Protein AF-0000000065763159 (afdb_homodimer)

Secondary structure (DSSP, 8-state):
-EEEE--GGGHHHHHHHHHHH--S-HHHHHHHHHHHHH-TTEEEEEEEETTEEEEEEEEEEE-S--TT--SSSEEEEEEEEE-GGGTTSSHHHHHHHHHHHHHHTTT--EEEEEEETT-HHHHHHHHHTT-EEEEEEEEEEEE--/-EEEE--GGGHHHHHHHHHHH--S-HHHHHHHHHHHHH-TTEEEEEEEETTEEEEEEEEEEE-S--TT--SSSEEEEEEEEE-GGGTTSSHHHHHHHHHHHHHHTTT--EEEEEEETT-HHHHHHHHHTT-EEEEEEEEEEEE--

Radius of gyration: 20.79 Å; Cα contacts (8 Å, |Δi|>4): 533; chains: 2; bounding box: 40×66×42 Å

InterPro domains:
  IPR000182 GNAT domain [PF00583] (14-131)
  IPR000182 GNAT domain [PS51186] (1-145)
  IPR016181 Acyl-CoA N-acyltransferase [SSF55729] (1-140)
  IPR024170 Aminoglycoside N6-acetyltransferase [PIRSF000452] (1-144)
  IPR050680 YpeA/RimI acetyltransferase [PTHR43420] (16-141)

Nearest PDB structures (foldseek):
  4f0y-assembly1_B  TM=9.760E-01  e=1.853E-28  Acinetobacter haemolyticus
  4e8o-assembly1_A  TM=9.716E-01  e=3.891E-22  Acinetobacter baumannii
  2vbq-assembly1_A  TM=9.767E-01  e=5.240E-18  Salmonella enterica
  1s60-assembly1_A-2  TM=9.793E-01  e=1.693E-16  Salmonella enterica subsp. enterica serovar Enteritidis
  1s5k-assembly1_B  TM=9.798E-01  e=5.512E-16  Salmonella enterica subsp. enterica serovar Enteritidis

GO terms:
  GO:0046677 response to antibiotic (P, IDA)
  GO:0047663 aminoglycoside 6'-N-acetyltransferase activity (F, IDA)

Solvent-accessible surface area (backbone atoms only — not comparable to full-atom values): 16142 Å² total; per-residue (Å²): 126,48,76,43,71,61,48,85,90,40,45,67,58,50,48,58,51,46,53,73,70,43,90,67,53,68,70,58,49,52,56,51,50,56,50,44,76,71,33,88,56,40,46,46,38,34,31,31,54,98,89,36,72,45,32,40,37,35,33,36,61,37,76,64,92,52,83,73,62,93,69,70,38,24,22,32,50,74,44,72,44,61,41,78,93,56,56,95,67,54,58,68,58,54,54,50,52,52,51,51,58,56,28,40,77,67,68,17,45,39,40,34,37,65,43,51,68,81,40,59,69,60,51,50,51,39,47,75,72,60,33,38,81,57,49,47,33,35,23,29,32,29,80,61,114,126,46,74,43,71,61,47,85,88,42,45,66,60,50,48,58,52,47,54,73,69,43,90,66,53,67,68,59,48,52,55,49,49,59,51,44,75,71,35,88,55,41,47,46,38,34,30,30,53,98,90,37,73,45,31,41,38,34,34,34,60,37,74,63,91,53,83,74,62,92,70,72,37,25,20,32,50,74,45,73,44,62,41,79,94,57,56,96,66,55,56,68,60,54,52,50,52,52,52,51,56,55,29,42,77,68,67,17,44,39,40,34,36,65,43,52,67,80,40,59,69,59,52,52,52,40,47,76,71,60,35,38,81,58,48,48,32,35,25,29,32,30,80,60,112

Foldseek 3Di:
DDKDWDDPVCLVLQLVQVVVWDVDDSVVVSVVVVVQRVDPFKTKMFDDDPNHTFKIWIKGFCQDDDPQDDDPGEIETPDMDGHPVCPPVCPVVVNVVVSVVVVVVVVHPHYYYDDDPPPVVVVVVCVVNPHDDRDDDDDDDDDDD/DDKDWDDPVCLVLQLVQVVVWDVDDSVVVSVVVVVQRVDPFKTKMFDDDPNHTFKIWIKGFCQDDDPQDDDPGEIETPDMDGHPVCPPVCPVVVNVVVSVVVVVVVVHPHYYYDDDPPPVVVVVVCVVNPHDDRDDDDDDDDDDD

Sequence (290 aa):
MNIKPASEASLKDWLELRNKLWSDSEASHLQEMHQLLAEKYALQLLAYSDHQAIAMLEASIRFEYVNGTETSPVGFLEGIYVLPAHRRSGVATMLIRQAEVWAKQFSCTEFASDAALDNVISHAMHRSLGFQETEKVVYFSKKIDMNIKPASEASLKDWLELRNKLWSDSEASHLQEMHQLLAEKYALQLLAYSDHQAIAMLEASIRFEYVNGTETSPVGFLEGIYVLPAHRRSGVATMLIRQAEVWAKQFSCTEFASDAALDNVISHAMHRSLGFQETEKVVYFSKKID

Organism: Acinetobacter haemolyticus (NCBI:txid29430)

Structure (mmCIF, N/CA/C/O backbone):
data_AF-0000000065763159-model_v1
#
loop_
_entity.id
_entity.type
_entity.pdbx_description
1 polymer "Aminoglycoside N(6')-acetyltransferase type 1"
#
loop_
_atom_site.group_PDB
_atom_site.id
_atom_site.type_symbol
_atom_site.label_atom_id
_atom_site.label_alt_id
_atom_site.label_comp_id
_atom_site.label_asym_id
_atom_site.label_entity_id
_atom_site.label_seq_id
_atom_site.pdbx_PDB_ins_code
_atom_site.Cartn_x
_atom_site.Cartn_y
_atom_site.Cartn_z
_atom_site.occupancy
_atom_site.B_iso_or_equiv
_atom_site.auth_seq_id
_atom_site.auth_comp_id
_atom_site.auth_asym_id
_atom_site.auth_atom_id
_atom_site.pdbx_PDB_model_num
ATOM 1 N N . MET A 1 1 ? -1.875 29.25 16.344 1 83.94 1 MET A N 1
ATOM 2 C CA . MET A 1 1 ? -1.403 28.25 15.391 1 83.94 1 MET A CA 1
ATOM 3 C C . MET A 1 1 ? -2.039 28.453 14.023 1 83.94 1 MET A C 1
ATOM 5 O O . MET A 1 1 ? -3.258 28.609 13.914 1 83.94 1 MET A O 1
ATOM 9 N N . ASN A 1 2 ? -1.166 28.625 13.039 1 94.12 2 ASN A N 1
ATOM 10 C CA . ASN A 1 2 ? -1.607 28.844 11.664 1 94.12 2 ASN A CA 1
ATOM 11 C C . ASN A 1 2 ? -1.199 27.703 10.75 1 94.12 2 ASN A C 1
ATOM 13 O O . ASN A 1 2 ? -0.039 27.281 10.75 1 94.12 2 ASN A O 1
ATOM 17 N N . ILE A 1 3 ? -2.201 27.125 10.094 1 97.75 3 ILE A N 1
ATOM 18 C CA . ILE A 1 3 ? -1.92 26.062 9.141 1 97.75 3 ILE A CA 1
ATOM 19 C C . ILE A 1 3 ? -2.131 26.562 7.715 1 97.75 3 ILE A C 1
ATOM 21 O O . ILE A 1 3 ? -3.135 27.219 7.426 1 97.75 3 ILE A O 1
ATOM 25 N N . LYS A 1 4 ? -1.186 26.312 6.879 1 97.38 4 LYS A N 1
ATOM 26 C CA . LYS A 1 4 ? -1.302 26.734 5.488 1 97.38 4 LYS A CA 1
ATOM 27 C C . LYS A 1 4 ? -0.758 25.672 4.539 1 97.38 4 LYS A C 1
ATOM 29 O O . LYS A 1 4 ? 0.122 24.891 4.91 1 97.38 4 LYS A O 1
ATOM 34 N N . PRO A 1 5 ? -1.233 25.688 3.32 1 98.19 5 PRO A N 1
ATOM 35 C CA . PRO A 1 5 ? -0.617 24.812 2.32 1 98.19 5 PRO A CA 1
ATOM 36 C C . PRO A 1 5 ? 0.835 25.188 2.027 1 98.19 5 PRO A C 1
ATOM 38 O O . PRO A 1 5 ? 1.183 26.375 2.01 1 98.19 5 PRO A O 1
ATOM 41 N N . ALA A 1 6 ? 1.637 24.188 1.832 1 98.56 6 ALA A N 1
ATOM 42 C CA . ALA A 1 6 ? 3.008 24.438 1.395 1 98.56 6 ALA A CA 1
ATOM 43 C C . ALA A 1 6 ? 3.031 25.141 0.039 1 98.56 6 ALA A C 1
ATOM 45 O O . ALA A 1 6 ? 2.105 24.984 -0.763 1 98.56 6 ALA A O 1
ATOM 46 N N . SER A 1 7 ? 4.059 25.875 -0.225 1 98.06 7 SER A N 1
ATOM 47 C CA . SER A 1 7 ? 4.293 26.594 -1.479 1 98.06 7 SER A CA 1
ATOM 48 C C . SER A 1 7 ? 5.785 26.719 -1.775 1 98.06 7 SER A C 1
ATOM 50 O O . SER A 1 7 ? 6.617 26.281 -0.976 1 98.06 7 SER A O 1
ATOM 52 N N . GLU A 1 8 ? 6.047 27.312 -2.949 1 97.75 8 GLU A N 1
ATOM 53 C CA . GLU A 1 8 ? 7.449 27.562 -3.279 1 97.75 8 GLU A CA 1
ATOM 54 C C . GLU A 1 8 ? 8.117 28.438 -2.23 1 97.75 8 GLU A C 1
ATOM 56 O O . GLU A 1 8 ? 9.305 28.281 -1.934 1 97.75 8 GLU A O 1
ATOM 61 N N . ALA A 1 9 ? 7.398 29.266 -1.61 1 97.38 9 ALA A N 1
ATOM 62 C CA . ALA A 1 9 ? 7.922 30.203 -0.626 1 97.38 9 ALA A CA 1
ATOM 63 C C . ALA A 1 9 ? 8.258 29.5 0.686 1 97.38 9 ALA A C 1
ATOM 65 O O . ALA A 1 9 ? 9.039 30.016 1.488 1 97.38 9 ALA A O 1
ATOM 66 N N . SER A 1 10 ? 7.695 28.375 0.939 1 97.94 10 SER A N 1
ATOM 67 C CA . SER A 1 10 ? 7.887 27.703 2.219 1 97.94 10 SER A CA 1
ATOM 68 C C . SER A 1 10 ? 8.773 26.469 2.066 1 97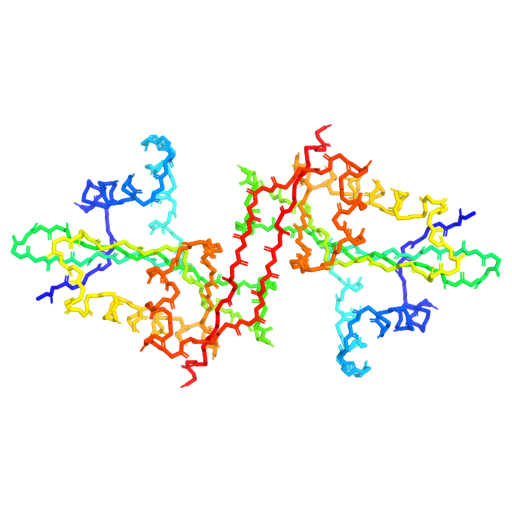.94 10 SER A C 1
ATOM 70 O O . SER A 1 10 ? 8.805 25.609 2.949 1 97.94 10 SER A O 1
ATOM 72 N N . LEU A 1 11 ? 9.508 26.344 0.957 1 98.12 11 LEU A N 1
ATOM 73 C CA . LEU A 1 11 ? 10.273 25.141 0.643 1 98.12 11 LEU A CA 1
ATOM 74 C C . LEU A 1 11 ? 11.305 24.859 1.729 1 98.12 11 LEU A C 1
ATOM 76 O O . LEU A 1 11 ? 11.5 23.703 2.115 1 98.12 11 LEU A O 1
ATOM 80 N N . LYS A 1 12 ? 11.914 25.859 2.174 1 98.06 12 LYS A N 1
ATOM 81 C CA . LYS A 1 12 ? 12.961 25.672 3.176 1 98.06 12 LYS A CA 1
ATOM 82 C C . LYS A 1 12 ? 12.383 25.109 4.473 1 98.06 12 LYS A C 1
ATOM 84 O O . LYS A 1 12 ? 12.938 24.156 5.047 1 98.06 12 LYS A O 1
ATOM 89 N N . ASP A 1 13 ? 11.312 25.719 4.926 1 98.5 13 ASP A N 1
ATOM 90 C CA . ASP A 1 13 ? 10.648 25.25 6.141 1 98.5 13 ASP A CA 1
ATOM 91 C C . ASP A 1 13 ? 10.172 23.812 5.988 1 98.5 13 ASP A C 1
ATOM 93 O O . ASP A 1 13 ? 10.375 22.984 6.883 1 98.5 13 ASP A O 1
ATOM 97 N N . TRP A 1 14 ? 9.586 23.562 4.855 1 98.69 14 TRP A N 1
ATOM 98 C CA . TRP A 1 14 ? 9.078 22.219 4.547 1 98.69 14 TRP A CA 1
ATOM 99 C C . TRP A 1 14 ? 10.203 21.203 4.543 1 98.69 14 TRP A C 1
ATOM 101 O O . TRP A 1 14 ? 10.102 20.156 5.184 1 98.69 14 TRP A O 1
ATOM 111 N N . LEU A 1 15 ? 11.297 21.547 3.896 1 98.69 15 LEU A N 1
ATOM 112 C CA . LEU A 1 15 ? 12.453 20.656 3.777 1 98.69 15 LEU A CA 1
ATOM 113 C C . LEU A 1 15 ? 13.031 20.328 5.152 1 98.69 15 LEU A C 1
ATOM 115 O O . LEU A 1 15 ? 13.398 19.188 5.418 1 98.69 15 LEU A O 1
ATOM 119 N N . GLU A 1 16 ? 13.117 21.25 6.012 1 98.25 16 GLU A N 1
ATOM 120 C CA . GLU A 1 16 ? 13.664 21.047 7.352 1 98.25 16 GLU A CA 1
ATOM 121 C C . GLU A 1 16 ? 12.852 20.016 8.125 1 98.25 16 GLU A C 1
ATOM 123 O O . GLU A 1 16 ? 13.422 19.156 8.797 1 98.25 16 GLU A O 1
ATOM 128 N N . LEU A 1 17 ? 11.562 20.109 8.031 1 98.62 17 LEU A N 1
ATOM 129 C CA . LEU A 1 17 ? 10.695 19.172 8.734 1 98.62 17 LEU A CA 1
ATOM 130 C C . LEU A 1 17 ? 10.719 17.812 8.07 1 98.62 17 LEU A C 1
ATOM 132 O O . LEU A 1 17 ? 10.727 16.781 8.75 1 98.62 17 LEU A O 1
ATOM 136 N N . ARG A 1 18 ? 10.688 17.781 6.711 1 98.25 18 ARG A N 1
ATOM 137 C CA . ARG A 1 18 ? 10.75 16.531 5.965 1 98.25 18 ARG A CA 1
ATOM 138 C C . ARG A 1 18 ? 12.008 15.734 6.324 1 98.25 18 ARG A C 1
ATOM 140 O O . ARG A 1 18 ? 11.953 14.516 6.492 1 98.25 18 ARG A O 1
ATOM 147 N N . ASN A 1 19 ? 13.094 16.484 6.531 1 98.19 19 ASN A N 1
ATOM 148 C CA . ASN A 1 19 ? 14.367 15.859 6.887 1 98.19 19 ASN A CA 1
ATOM 149 C C . ASN A 1 19 ? 14.305 15.188 8.25 1 98.19 19 ASN A C 1
ATOM 151 O O . ASN A 1 19 ? 15.008 14.203 8.5 1 98.19 19 ASN A O 1
ATOM 155 N N . LYS A 1 20 ? 13.5 15.734 9.086 1 97.44 20 LYS A N 1
ATOM 156 C CA . LYS A 1 20 ? 13.344 15.164 10.422 1 97.44 20 LYS A CA 1
ATOM 157 C C . LYS A 1 20 ? 12.461 13.914 10.383 1 97.44 20 LYS A C 1
ATOM 159 O O . LYS A 1 20 ? 12.578 13.047 11.25 1 97.44 20 LYS A O 1
ATOM 164 N N . LEU A 1 21 ? 11.625 13.844 9.391 1 97.06 21 LEU A N 1
ATOM 165 C CA . LEU A 1 21 ? 10.672 12.75 9.281 1 97.06 21 LEU A CA 1
ATOM 166 C C . LEU A 1 21 ? 11.266 11.586 8.5 1 97.06 21 LEU A C 1
ATOM 168 O O . LEU A 1 21 ? 11.094 10.422 8.875 1 97.06 21 LEU A O 1
ATOM 172 N N . TRP A 1 22 ? 11.883 11.859 7.359 1 96.19 22 TRP A N 1
ATOM 173 C CA . TRP A 1 22 ? 12.422 10.836 6.473 1 96.19 22 TRP A CA 1
ATOM 174 C C . TRP A 1 22 ? 13.922 11.047 6.258 1 96.19 22 TRP A C 1
ATOM 176 O O . TRP A 1 22 ? 14.383 12.18 6.109 1 96.19 22 TRP A O 1
ATOM 186 N N . SER A 1 23 ? 14.695 9.969 6.16 1 93.38 23 SER A N 1
ATOM 187 C CA . SER A 1 23 ? 16.156 10.016 6.133 1 93.38 23 SER A CA 1
ATOM 188 C C . SER A 1 23 ? 16.672 10.039 4.699 1 93.38 23 SER A C 1
ATOM 190 O O . SER A 1 23 ? 17.859 9.75 4.461 1 93.38 23 SER A O 1
ATOM 192 N N . ASP A 1 24 ? 16.031 10.492 3.693 1 93.44 24 ASP A N 1
ATOM 193 C CA . ASP A 1 24 ? 16.484 10.586 2.311 1 93.44 24 ASP A CA 1
ATOM 194 C C . ASP A 1 24 ? 17.406 11.789 2.113 1 93.44 24 ASP A C 1
ATOM 196 O O . ASP A 1 24 ? 17.562 12.609 3.02 1 93.44 24 ASP A O 1
ATOM 200 N N . SER A 1 25 ? 18.016 11.844 1 1 95.38 25 SER A N 1
ATOM 201 C CA . SER A 1 25 ? 18.875 12.984 0.688 1 95.38 25 SER A CA 1
ATOM 202 C C . SER A 1 25 ? 18.062 14.258 0.487 1 95.38 25 SER A C 1
ATOM 204 O O . SER A 1 25 ? 16.906 14.195 0.054 1 95.38 25 SER A O 1
ATOM 206 N N . GLU A 1 26 ? 18.688 15.383 0.807 1 95.81 26 GLU A N 1
ATOM 207 C CA . GLU A 1 26 ? 18 16.656 0.596 1 95.81 26 GLU A CA 1
ATOM 208 C C . GLU A 1 26 ? 17.625 16.844 -0.872 1 95.81 26 GLU A C 1
ATOM 210 O O . GLU A 1 26 ? 16.547 17.375 -1.184 1 95.81 26 GLU A O 1
ATOM 215 N N . ALA A 1 27 ? 18.562 16.422 -1.73 1 96.12 27 ALA A N 1
ATOM 216 C CA . ALA A 1 27 ? 18.297 16.531 -3.162 1 96.12 27 ALA A CA 1
ATOM 217 C C . ALA A 1 27 ? 17.062 15.727 -3.551 1 96.12 27 ALA A C 1
ATOM 219 O O . ALA A 1 27 ? 16.219 16.188 -4.332 1 96.12 27 ALA A O 1
ATOM 220 N N . SER A 1 28 ? 16.891 14.539 -3.014 1 96.06 28 SER A N 1
ATOM 221 C CA . SER A 1 28 ? 15.719 13.703 -3.268 1 96.06 28 SER A CA 1
ATOM 222 C C . SER A 1 28 ? 14.453 14.336 -2.709 1 96.06 28 SER A C 1
ATOM 224 O O . SER A 1 28 ? 13.414 14.352 -3.377 1 96.06 28 SER A O 1
ATOM 226 N N . HIS A 1 29 ? 14.617 14.898 -1.531 1 97.69 29 HIS A N 1
ATOM 227 C CA . HIS A 1 29 ? 13.477 15.578 -0.928 1 97.69 29 HIS A CA 1
ATOM 228 C C . HIS A 1 29 ? 13.016 16.75 -1.791 1 97.69 29 HIS A C 1
ATOM 230 O O . HIS A 1 29 ? 11.828 16.859 -2.107 1 97.69 29 HIS A O 1
ATOM 236 N N . LEU A 1 30 ? 13.945 17.562 -2.195 1 97.38 30 LEU A N 1
ATOM 237 C CA . LEU A 1 30 ? 13.602 18.75 -2.949 1 97.38 30 LEU A CA 1
ATOM 238 C C . LEU A 1 30 ? 12.953 18.391 -4.281 1 97.38 30 LEU A C 1
ATOM 240 O O . LEU A 1 30 ? 11.977 19.031 -4.688 1 97.38 30 LEU A O 1
ATOM 244 N N . GLN A 1 31 ? 13.492 17.391 -4.922 1 96.69 31 GLN A N 1
ATOM 245 C CA . GLN A 1 31 ? 12.898 16.938 -6.18 1 96.69 31 GLN A CA 1
ATOM 246 C C . GLN A 1 31 ? 11.453 16.5 -5.98 1 96.69 31 GLN A C 1
ATOM 248 O O . GLN A 1 31 ? 10.562 16.922 -6.727 1 96.69 31 GLN A O 1
ATOM 253 N N . GLU A 1 32 ? 11.219 15.742 -5.043 1 96.94 32 GLU A N 1
ATOM 254 C CA . GLU A 1 32 ? 9.867 15.266 -4.754 1 96.94 32 GLU A CA 1
ATOM 255 C C . GLU A 1 32 ? 8.953 16.406 -4.336 1 96.94 32 GLU A C 1
ATOM 257 O O . GLU A 1 32 ? 7.785 16.453 -4.727 1 96.94 32 GLU A O 1
ATOM 262 N N . MET A 1 33 ? 9.492 17.312 -3.545 1 98.31 33 MET A N 1
ATOM 263 C CA . MET A 1 33 ? 8.711 18.453 -3.061 1 98.31 33 MET A CA 1
ATOM 264 C C . MET A 1 33 ? 8.195 19.281 -4.227 1 98.31 33 MET A C 1
ATOM 266 O O . MET A 1 33 ? 7.027 19.672 -4.242 1 98.31 33 MET A O 1
ATOM 270 N N . HIS A 1 34 ? 9.023 19.5 -5.188 1 98.12 34 HIS A N 1
ATOM 271 C CA . HIS A 1 34 ? 8.594 20.25 -6.363 1 98.12 34 HIS A CA 1
ATOM 272 C C . HIS A 1 34 ? 7.484 19.516 -7.109 1 98.12 34 HIS A C 1
ATOM 274 O O . HIS A 1 34 ? 6.516 20.125 -7.562 1 98.12 34 HIS A O 1
ATOM 280 N N . GLN A 1 35 ? 7.602 18.266 -7.176 1 97.19 35 GLN A N 1
ATOM 281 C CA . GLN A 1 35 ? 6.586 17.453 -7.844 1 97.19 35 GLN A CA 1
ATOM 282 C C . GLN A 1 35 ? 5.27 17.469 -7.078 1 97.19 35 GLN A C 1
ATOM 284 O O . GLN A 1 35 ? 4.195 17.594 -7.68 1 97.19 35 GLN A O 1
ATOM 289 N N . LEU A 1 36 ? 5.383 17.422 -5.812 1 97.94 36 LEU A N 1
ATOM 290 C CA . LEU A 1 36 ? 4.199 17.391 -4.965 1 97.94 36 LEU A CA 1
ATOM 291 C C . LEU A 1 36 ? 3.42 18.688 -5.059 1 97.94 36 LEU A C 1
ATOM 293 O O . LEU A 1 36 ? 2.186 18.688 -5.027 1 97.94 36 LEU A O 1
ATOM 297 N N . LEU A 1 37 ? 4.141 19.781 -5.172 1 98.06 37 LEU A N 1
ATOM 298 C CA . LEU A 1 37 ? 3.486 21.094 -5.238 1 98.06 37 LEU A CA 1
ATOM 299 C C . LEU A 1 37 ? 2.641 21.203 -6.5 1 98.06 37 LEU A C 1
ATOM 301 O O . LEU A 1 37 ? 1.646 21.938 -6.523 1 98.06 37 LEU A O 1
ATOM 305 N N . ALA A 1 38 ? 3.01 20.422 -7.473 1 97.12 38 ALA A N 1
ATOM 306 C CA . ALA A 1 38 ? 2.314 20.5 -8.758 1 97.12 38 ALA A CA 1
ATOM 307 C C . ALA A 1 38 ? 1.256 19.406 -8.867 1 97.12 38 ALA A C 1
ATOM 309 O O . ALA A 1 38 ? 0.5 19.359 -9.844 1 97.12 38 ALA A O 1
ATOM 310 N N . GLU A 1 39 ? 1.123 18.547 -7.906 1 97.62 39 GLU A N 1
ATOM 311 C CA . GLU A 1 39 ? 0.284 17.359 -7.984 1 97.62 39 GLU A CA 1
ATOM 312 C C . GLU A 1 39 ? -1.124 17.641 -7.469 1 97.62 39 GLU A C 1
ATOM 314 O O . GLU A 1 39 ? -1.305 18 -6.301 1 97.62 39 GLU A O 1
ATOM 319 N N . LYS A 1 40 ? -2.076 17.406 -8.273 1 97.62 40 LYS A N 1
ATOM 320 C CA . LYS A 1 40 ? -3.477 17.672 -7.953 1 97.62 40 LYS A CA 1
ATOM 321 C C . LYS A 1 40 ? -3.938 16.844 -6.762 1 97.62 40 LYS A C 1
ATOM 323 O O . LYS A 1 40 ? -4.738 17.297 -5.945 1 97.62 40 LYS A O 1
ATOM 328 N N . TYR A 1 41 ? -3.455 15.594 -6.629 1 98.62 41 TYR A N 1
ATOM 329 C CA . TYR A 1 41 ? -3.971 14.633 -5.66 1 98.62 41 TYR A CA 1
ATOM 330 C C . TYR A 1 41 ? -3.029 14.508 -4.469 1 98.62 41 TYR A C 1
ATOM 332 O O . TYR A 1 41 ? -2.934 13.438 -3.857 1 98.62 41 TYR A O 1
ATOM 340 N N . ALA A 1 42 ? -2.293 15.57 -4.297 1 98.69 42 ALA A N 1
ATOM 341 C CA . ALA A 1 42 ? -1.395 15.648 -3.148 1 98.69 42 ALA A CA 1
ATOM 342 C C . ALA A 1 42 ? -1.651 16.906 -2.332 1 98.69 42 ALA A C 1
ATOM 344 O O . ALA A 1 42 ? -1.906 17.984 -2.893 1 98.69 42 ALA A O 1
ATOM 345 N N . LEU A 1 43 ? -1.584 16.734 -1.042 1 98.81 43 LEU A N 1
ATOM 346 C CA . LEU A 1 43 ? -1.739 17.844 -0.1 1 98.81 43 LEU A CA 1
ATOM 347 C C . LEU A 1 43 ? -0.52 17.953 0.808 1 98.81 43 LEU A C 1
ATOM 349 O O . LEU A 1 43 ? -0.048 16.953 1.352 1 98.81 43 LEU A O 1
ATOM 353 N N . GLN A 1 44 ? 0.027 19.172 0.876 1 98.88 44 GLN A N 1
ATOM 354 C CA . GLN A 1 44 ? 1.112 19.484 1.803 1 98.88 44 GLN A CA 1
ATOM 355 C C . GLN A 1 44 ? 0.753 20.656 2.695 1 98.88 44 GLN A C 1
ATOM 357 O O . GLN A 1 44 ? 0.538 21.766 2.207 1 98.88 44 GLN A O 1
ATOM 362 N N . LEU A 1 45 ? 0.729 20.406 3.984 1 98.88 45 LEU A N 1
ATOM 363 C CA . LEU A 1 45 ? 0.392 21.438 4.953 1 98.88 45 LEU A CA 1
ATOM 364 C C . LEU A 1 45 ? 1.559 21.688 5.902 1 98.88 45 LEU A C 1
ATOM 366 O O . LEU A 1 45 ? 2.275 20.766 6.277 1 98.88 45 LEU A O 1
ATOM 370 N N . LEU A 1 46 ? 1.71 22.953 6.25 1 98.81 46 LEU A N 1
ATOM 371 C CA . LEU A 1 46 ? 2.631 23.375 7.297 1 98.81 46 LEU A CA 1
ATOM 372 C C . LEU A 1 46 ? 1.889 24.109 8.414 1 98.81 46 LEU A C 1
ATOM 374 O O . LEU A 1 46 ? 0.985 24.906 8.148 1 98.81 46 LEU A O 1
ATOM 378 N N . ALA A 1 47 ? 2.242 23.797 9.609 1 98.75 47 ALA A N 1
ATOM 379 C CA . ALA A 1 47 ? 1.747 24.531 10.766 1 98.75 47 ALA A CA 1
ATOM 380 C C . ALA A 1 47 ? 2.83 25.438 11.344 1 98.75 47 ALA A C 1
ATOM 382 O O . ALA A 1 47 ? 3.98 25.016 11.5 1 98.75 47 ALA A O 1
ATOM 383 N N . TYR A 1 48 ? 2.412 26.734 11.648 1 98.12 48 TYR A N 1
ATOM 384 C CA . TYR A 1 48 ? 3.365 27.719 12.148 1 98.12 48 TYR A CA 1
ATOM 385 C C . TYR A 1 48 ? 2.963 28.203 13.531 1 98.12 48 TYR A C 1
ATOM 387 O O . TYR A 1 48 ? 1.778 28.422 13.805 1 98.12 48 TYR A O 1
ATOM 395 N N . SER A 1 49 ? 3.957 28.25 14.438 1 95.62 49 SER A N 1
ATOM 396 C CA . SER A 1 49 ? 3.891 29 15.695 1 95.62 49 SER A CA 1
ATOM 397 C C . SER A 1 49 ? 4.895 30.141 15.711 1 95.62 49 SER A C 1
ATOM 399 O O . SER A 1 49 ? 6.102 29.922 15.586 1 95.62 49 SER A O 1
ATOM 401 N N . ASP A 1 50 ? 4.512 31.438 15.961 1 90.44 50 ASP A N 1
ATOM 402 C CA . ASP A 1 50 ? 5.371 32.625 16 1 90.44 50 ASP A CA 1
ATOM 403 C C . ASP A 1 50 ? 6.359 32.625 14.844 1 90.44 50 ASP A C 1
ATOM 405 O O . ASP A 1 50 ? 7.566 32.75 15.047 1 90.44 50 ASP A O 1
ATOM 409 N N . HIS A 1 51 ? 6.07 32.281 13.562 1 90.06 51 HIS A N 1
ATOM 410 C CA . HIS A 1 51 ? 6.789 32.344 12.297 1 90.06 51 HIS A CA 1
ATOM 411 C C . HIS A 1 51 ? 7.676 31.109 12.109 1 90.06 51 HIS A C 1
ATOM 413 O O . HIS A 1 51 ? 8.398 31 11.109 1 90.06 51 HIS A O 1
ATOM 419 N N . GLN A 1 52 ? 7.656 30.266 13.102 1 95.75 52 GLN A N 1
ATOM 420 C CA . GLN A 1 52 ? 8.422 29.031 12.992 1 95.75 52 GLN A CA 1
ATOM 421 C C . GLN A 1 52 ? 7.535 27.875 12.531 1 95.75 52 GLN A C 1
ATOM 423 O O . GLN A 1 52 ? 6.461 27.641 13.094 1 95.75 52 GLN A O 1
ATOM 428 N N . ALA A 1 53 ? 8 27.203 11.469 1 98.25 53 ALA A N 1
ATOM 429 C CA . ALA A 1 53 ? 7.316 25.969 11.109 1 98.25 53 ALA A CA 1
ATOM 430 C C . ALA A 1 53 ? 7.543 24.875 12.164 1 98.25 53 ALA A C 1
ATOM 432 O O . ALA A 1 53 ? 8.688 24.531 12.461 1 98.25 53 ALA A O 1
ATOM 433 N N . ILE A 1 54 ? 6.453 24.375 12.719 1 98.44 54 ILE A N 1
ATOM 434 C CA . ILE A 1 54 ? 6.625 23.469 13.852 1 98.44 54 ILE A CA 1
ATOM 435 C C . ILE A 1 54 ? 6.105 22.078 13.484 1 98.44 54 ILE A C 1
ATOM 437 O O . ILE A 1 54 ? 6.363 21.109 14.203 1 98.44 54 ILE A O 1
ATOM 441 N N . ALA A 1 55 ? 5.309 21.953 12.375 1 98.81 55 ALA A N 1
ATOM 442 C CA . ALA A 1 55 ? 4.75 20.656 11.977 1 98.81 55 ALA A CA 1
ATOM 443 C C . ALA A 1 55 ? 4.449 20.641 10.477 1 98.81 55 ALA A C 1
ATOM 445 O O . ALA A 1 55 ? 4.34 21.688 9.844 1 98.81 55 ALA A O 1
ATOM 446 N N . MET A 1 56 ? 4.359 19.422 9.93 1 98.88 56 MET A N 1
ATOM 447 C CA . MET A 1 56 ? 4 19.219 8.531 1 98.88 56 MET A CA 1
ATOM 448 C C . MET A 1 56 ? 3.107 18 8.367 1 98.88 56 MET A C 1
ATOM 450 O O . MET A 1 56 ? 3.08 17.125 9.242 1 98.88 56 MET A O 1
ATOM 454 N N . LEU A 1 57 ? 2.361 17.969 7.344 1 98.88 57 LEU A N 1
ATOM 455 C CA . LEU A 1 57 ? 1.574 16.828 6.906 1 98.88 57 LEU A CA 1
ATOM 456 C C . LEU A 1 57 ? 1.606 16.688 5.387 1 98.88 57 LEU A C 1
ATOM 458 O O . LEU A 1 57 ? 1.497 17.688 4.668 1 98.88 57 LEU A O 1
ATOM 462 N N . GLU A 1 58 ? 1.821 15.523 4.922 1 98.88 58 GLU A N 1
ATOM 463 C CA . GLU A 1 58 ? 1.654 15.172 3.512 1 98.88 58 GLU A CA 1
ATOM 464 C C . GLU A 1 58 ? 0.607 14.078 3.334 1 98.88 58 GLU A C 1
ATOM 466 O O . GLU A 1 58 ? 0.613 13.086 4.062 1 98.88 58 GLU A O 1
ATOM 471 N N . ALA A 1 59 ? -0.287 14.273 2.447 1 98.88 59 ALA A N 1
ATOM 472 C CA . ALA A 1 59 ? -1.347 13.312 2.141 1 98.88 59 ALA A CA 1
ATOM 473 C C . ALA A 1 59 ? -1.554 13.188 0.635 1 98.88 59 ALA A C 1
ATOM 475 O O . ALA A 1 59 ? -1.068 14.016 -0.137 1 98.88 59 ALA A O 1
ATOM 476 N N . SER A 1 60 ? -2.193 12.141 0.244 1 98.81 60 SER A N 1
ATOM 477 C CA . SER A 1 60 ? -2.512 11.906 -1.161 1 98.81 60 SER A CA 1
ATOM 478 C C . SER A 1 60 ? -3.896 11.289 -1.318 1 98.81 60 SER A C 1
ATOM 480 O O . SER A 1 60 ? -4.516 10.883 -0.334 1 98.81 60 SER A O 1
ATOM 482 N N . ILE A 1 61 ? -4.465 11.367 -2.543 1 98.81 61 ILE A N 1
ATOM 483 C CA . ILE A 1 61 ? -5.613 10.562 -2.941 1 98.81 61 ILE A CA 1
ATOM 484 C C . ILE A 1 61 ? -5.133 9.297 -3.645 1 98.81 61 ILE A C 1
ATOM 486 O O . ILE A 1 61 ? -4.402 9.367 -4.633 1 98.81 61 ILE A O 1
ATOM 490 N N . ARG A 1 62 ? -5.492 8.195 -3.082 1 98.56 62 ARG A N 1
ATOM 491 C CA . ARG A 1 62 ? -5.102 6.902 -3.648 1 98.56 62 ARG A CA 1
ATOM 492 C C . ARG A 1 62 ? -6.254 6.281 -4.434 1 98.56 62 ARG A C 1
ATOM 494 O O . ARG A 1 62 ? -7.363 6.141 -3.912 1 98.56 62 ARG A O 1
ATOM 501 N N . PHE A 1 63 ? -5.906 5.844 -5.633 1 97.81 63 PHE A N 1
ATOM 502 C CA . PHE A 1 63 ? -6.922 5.23 -6.48 1 97.81 63 PHE A CA 1
ATOM 503 C C . PHE A 1 63 ? -6.742 3.719 -6.531 1 97.81 63 PHE A C 1
ATOM 505 O O . PHE A 1 63 ? -7.68 2.988 -6.863 1 97.81 63 PHE A O 1
ATOM 512 N N . GLU A 1 64 ? -5.543 3.279 -6.238 1 96.88 64 GLU A N 1
ATOM 513 C CA . GLU A 1 64 ? -5.277 1.849 -6.141 1 96.88 64 GLU A CA 1
ATOM 514 C C . GLU A 1 64 ? -5.656 1.311 -4.762 1 96.88 64 GLU A C 1
ATOM 516 O O . GLU A 1 64 ? -5.883 2.084 -3.83 1 96.88 64 GLU A O 1
ATOM 521 N N . TYR A 1 65 ? -5.766 0.046 -4.645 1 95.5 65 TYR A N 1
ATOM 522 C CA . TYR A 1 65 ? -6.207 -0.57 -3.4 1 95.5 65 TYR A CA 1
ATOM 523 C C . TYR A 1 65 ? -5.316 -0.152 -2.236 1 95.5 65 TYR A C 1
ATOM 525 O O . TYR A 1 65 ? -4.09 -0.137 -2.361 1 95.5 65 TYR A O 1
ATOM 533 N N . VAL A 1 66 ? -5.93 0.224 -1.186 1 97.81 66 VAL A N 1
ATOM 534 C CA . VAL A 1 66 ? -5.242 0.526 0.067 1 97.81 66 VAL A CA 1
ATOM 535 C C . VAL A 1 66 ? -5.621 -0.509 1.125 1 97.81 66 VAL A C 1
ATOM 537 O O . VAL A 1 66 ? -6.805 -0.714 1.408 1 97.81 66 VAL A O 1
ATOM 540 N N . ASN A 1 67 ? -4.641 -1.1 1.755 1 97.88 67 ASN A N 1
ATOM 541 C CA . ASN A 1 67 ? -4.836 -2.102 2.797 1 97.88 67 ASN A CA 1
ATOM 542 C C . ASN A 1 67 ? -5.797 -1.608 3.877 1 97.88 67 ASN A C 1
ATOM 544 O O . ASN A 1 67 ? -5.617 -0.518 4.422 1 97.88 67 ASN A O 1
ATOM 548 N N . GLY A 1 68 ? -6.855 -2.424 4.141 1 96.75 68 GLY A N 1
ATOM 549 C CA . GLY A 1 68 ? -7.746 -2.141 5.254 1 96.75 68 GLY A CA 1
ATOM 550 C C . GLY A 1 68 ? -8.906 -1.237 4.879 1 96.75 68 GLY A C 1
ATOM 551 O O . GLY A 1 68 ? -9.695 -0.842 5.738 1 96.75 68 GLY A O 1
ATOM 552 N N . THR A 1 69 ? -8.992 -0.834 3.586 1 97.44 69 THR A N 1
ATOM 553 C CA . THR A 1 69 ? -10.086 0.037 3.166 1 97.44 69 THR A CA 1
ATOM 554 C C . THR A 1 69 ? -11.047 -0.708 2.244 1 97.44 69 THR A C 1
ATOM 556 O O . THR A 1 69 ? -10.75 -1.82 1.8 1 97.44 69 THR A O 1
ATOM 559 N N . GLU A 1 70 ? -12.266 -0.074 1.982 1 94.88 70 GLU A N 1
ATOM 560 C CA . GLU A 1 70 ? -13.305 -0.748 1.216 1 94.88 70 GLU A CA 1
ATOM 561 C C . GLU A 1 70 ? -13.758 0.101 0.03 1 94.88 70 GLU A C 1
ATOM 563 O O . GLU A 1 70 ? -14.594 -0.327 -0.763 1 94.88 70 GLU A O 1
ATOM 568 N N . THR A 1 71 ? -13.203 1.315 0.01 1 96.19 71 THR A N 1
ATOM 569 C CA . THR A 1 71 ? -13.656 2.242 -1.019 1 96.19 71 THR A CA 1
ATOM 570 C C . THR A 1 71 ? -12.484 2.764 -1.838 1 96.19 71 THR A C 1
ATOM 572 O O . THR A 1 71 ? -11.32 2.521 -1.494 1 96.19 71 THR A O 1
ATOM 575 N N . SER A 1 72 ? -12.805 3.371 -2.9 1 96.75 72 SER A N 1
ATOM 576 C CA . SER A 1 72 ? -11.891 4.141 -3.74 1 96.75 72 SER A CA 1
ATOM 577 C C . SER A 1 72 ? -12.602 5.332 -4.379 1 96.75 72 SER A C 1
ATOM 579 O O . SER A 1 72 ? -13.766 5.23 -4.766 1 96.75 72 SER A O 1
ATOM 581 N N . PRO A 1 73 ? -11.891 6.441 -4.426 1 98.19 73 PRO A N 1
ATOM 582 C CA . PRO A 1 73 ? -10.555 6.73 -3.895 1 98.19 73 PRO A CA 1
ATOM 583 C C . PRO A 1 73 ? -10.539 6.875 -2.375 1 98.19 73 PRO A C 1
ATOM 585 O O . PRO A 1 73 ? -11.602 6.98 -1.752 1 98.19 73 PRO A O 1
ATOM 588 N N . VAL A 1 74 ? -9.336 6.773 -1.829 1 98.69 74 VAL A N 1
ATOM 589 C CA . VAL A 1 74 ? -9.117 6.895 -0.393 1 98.69 74 VAL A CA 1
ATOM 590 C C . VAL A 1 74 ? -8.094 8 -0.121 1 98.69 74 VAL A C 1
ATOM 592 O O . VAL A 1 74 ? -7.086 8.109 -0.821 1 98.69 74 VAL A O 1
ATOM 595 N N . GLY A 1 75 ? -8.469 8.938 0.856 1 98.88 75 GLY A N 1
ATOM 596 C CA . GLY A 1 75 ? -7.391 9.766 1.367 1 98.88 75 GLY A CA 1
ATOM 597 C C . GLY A 1 75 ? -6.34 8.984 2.129 1 98.88 75 GLY A C 1
ATOM 598 O O . GLY A 1 75 ? -6.664 8.039 2.854 1 98.88 75 GLY A O 1
ATOM 599 N N . PHE A 1 76 ? -5.105 9.406 2.025 1 98.94 76 PHE A N 1
ATOM 600 C CA . PHE A 1 76 ? -4.031 8.648 2.66 1 98.94 76 PHE A CA 1
ATOM 601 C C . PHE A 1 76 ? -2.998 9.586 3.273 1 98.94 76 PHE A C 1
ATOM 603 O O . PHE A 1 76 ? -2.451 10.445 2.586 1 98.94 76 PHE A O 1
ATOM 610 N N . LEU A 1 77 ? -2.781 9.406 4.535 1 98.88 77 LEU A N 1
ATOM 611 C CA . LEU A 1 77 ? -1.722 10.125 5.234 1 98.88 77 LEU A CA 1
ATOM 612 C C . LEU A 1 77 ? -0.354 9.539 4.902 1 98.88 77 LEU A C 1
ATOM 614 O O . LEU A 1 77 ? -0.036 8.422 5.312 1 98.88 77 LEU A O 1
ATOM 618 N N . GLU A 1 78 ? 0.436 10.312 4.152 1 98.31 78 GLU A N 1
ATOM 619 C CA . GLU A 1 78 ? 1.773 9.867 3.781 1 98.31 78 GLU A CA 1
ATOM 620 C C . GLU A 1 78 ? 2.773 10.109 4.91 1 98.31 78 GLU A C 1
ATOM 622 O O . GLU A 1 78 ? 3.693 9.32 5.113 1 98.31 78 GLU A O 1
ATOM 627 N N . GLY A 1 79 ? 2.625 11.203 5.543 1 98.38 79 GLY A N 1
ATOM 628 C CA . GLY A 1 79 ? 3.496 11.531 6.656 1 98.38 79 GLY A CA 1
ATOM 629 C C . GLY A 1 79 ? 3.006 12.719 7.465 1 98.38 79 GLY A C 1
ATOM 630 O O . GLY A 1 79 ? 2.301 13.586 6.938 1 98.38 79 GLY A O 1
ATOM 631 N N . ILE A 1 80 ? 3.395 12.719 8.695 1 98.69 80 ILE A N 1
ATOM 632 C CA . ILE A 1 80 ? 3.109 13.812 9.609 1 98.69 80 ILE A CA 1
ATOM 633 C C . ILE A 1 80 ? 4.223 13.922 10.648 1 98.69 80 ILE A C 1
ATOM 635 O O . ILE A 1 80 ? 4.715 12.914 11.148 1 98.69 80 ILE A O 1
ATOM 639 N N . TYR A 1 81 ? 4.691 15.125 10.852 1 98.44 81 TYR A N 1
ATOM 640 C CA . TYR A 1 81 ? 5.738 15.383 11.836 1 98.44 81 TYR A CA 1
ATOM 641 C C . TYR A 1 81 ? 5.441 16.641 12.633 1 98.44 81 TYR A C 1
ATOM 643 O O . TYR A 1 81 ? 5.051 17.672 12.07 1 98.44 81 TYR A O 1
ATOM 651 N N . VAL A 1 82 ? 5.582 16.516 13.914 1 98.25 82 VAL A N 1
ATOM 652 C CA . VAL A 1 82 ? 5.473 17.641 14.844 1 98.25 82 VAL A CA 1
ATOM 653 C C . VAL A 1 82 ? 6.754 17.75 15.664 1 98.25 82 VAL A C 1
ATOM 655 O O . VAL A 1 82 ? 7.227 16.766 16.234 1 98.25 82 VAL A O 1
ATOM 658 N N . LEU A 1 83 ? 7.328 18.984 15.703 1 97.88 83 LEU A N 1
ATOM 659 C CA . LEU A 1 83 ? 8.484 19.188 16.562 1 97.88 83 LEU A CA 1
ATOM 660 C C . LEU A 1 83 ? 8.203 18.703 17.984 1 97.88 83 LEU A C 1
ATOM 662 O O . LEU A 1 83 ? 7.125 18.953 18.531 1 97.88 83 LEU A O 1
ATOM 666 N N . PRO A 1 84 ? 9.211 18.078 18.578 1 96.81 84 PRO A N 1
ATOM 667 C CA . PRO A 1 84 ? 8.992 17.484 19.906 1 96.81 84 PRO A CA 1
ATOM 668 C C . PRO A 1 84 ? 8.469 18.484 20.922 1 96.81 84 PRO A C 1
ATOM 670 O O . PRO A 1 84 ? 7.57 18.156 21.703 1 96.81 84 PRO A O 1
ATOM 673 N N . ALA A 1 85 ? 8.891 19.688 20.922 1 95.88 85 ALA A N 1
ATOM 674 C CA . ALA A 1 85 ? 8.523 20.703 21.906 1 95.88 85 ALA A CA 1
ATOM 675 C C . ALA A 1 85 ? 7.074 21.141 21.734 1 95.88 85 ALA A C 1
ATOM 677 O O . ALA A 1 85 ? 6.508 21.797 22.609 1 95.88 85 ALA A O 1
ATOM 678 N N . HIS A 1 86 ? 6.434 20.75 20.641 1 96 86 HIS A N 1
ATOM 679 C CA . HIS A 1 86 ? 5.086 21.219 20.328 1 96 86 HIS A CA 1
ATOM 680 C C . HIS A 1 86 ? 4.094 20.062 20.281 1 96 86 HIS A C 1
ATOM 682 O O . HIS A 1 86 ? 2.965 20.234 19.812 1 96 86 HIS A O 1
ATOM 688 N N . ARG A 1 87 ? 4.543 18.859 20.703 1 94 87 ARG A N 1
ATOM 689 C CA . ARG A 1 87 ? 3.658 17.703 20.719 1 94 87 ARG A CA 1
ATOM 690 C C . ARG A 1 87 ? 2.678 17.766 21.891 1 94 87 ARG A C 1
ATOM 692 O O . ARG A 1 87 ? 2.879 18.531 22.828 1 94 87 ARG A O 1
ATOM 699 N N . ARG A 1 88 ? 1.587 17.156 21.75 1 92.31 88 ARG A N 1
ATOM 700 C CA . ARG A 1 88 ? 0.492 17.141 22.719 1 92.31 88 ARG A CA 1
ATOM 701 C C . ARG A 1 88 ? -0.148 18.531 22.828 1 92.31 88 ARG A C 1
ATOM 703 O O . ARG A 1 88 ? -0.538 18.953 23.922 1 92.31 88 ARG A O 1
ATOM 710 N N . SER A 1 89 ? -0.075 19.281 21.672 1 91.44 89 SER A N 1
ATOM 711 C CA . SER A 1 89 ? -0.667 20.609 21.609 1 91.44 89 SER A CA 1
ATOM 712 C C . SER A 1 89 ? -1.912 20.625 20.719 1 91.44 89 SER A C 1
ATOM 714 O O . SER A 1 89 ? -2.564 21.656 20.578 1 91.44 89 SER A O 1
ATOM 716 N N . GLY A 1 90 ? -2.205 19.547 20.078 1 95.06 90 GLY A N 1
ATOM 717 C CA . GLY A 1 90 ? -3.363 19.469 19.203 1 95.06 90 GLY A CA 1
ATOM 718 C C . GLY A 1 90 ? -3.037 19.75 17.75 1 95.06 90 GLY A C 1
ATOM 719 O O . GLY A 1 90 ? -3.916 19.688 16.891 1 95.06 90 GLY A O 1
ATOM 720 N N . VAL A 1 91 ? -1.785 20 17.438 1 97.06 91 VAL A N 1
ATOM 721 C CA . VAL A 1 91 ? -1.396 20.406 16.094 1 97.06 91 VAL A CA 1
ATOM 722 C C . VAL A 1 91 ? -1.617 19.266 15.109 1 97.06 91 VAL A C 1
ATOM 724 O O . VAL A 1 91 ? -2.131 19.469 14.008 1 97.06 91 VAL A O 1
ATOM 727 N N . ALA A 1 92 ? -1.265 18.047 15.484 1 97.69 92 ALA A N 1
ATOM 728 C CA . ALA A 1 92 ? -1.479 16.891 14.617 1 97.69 92 ALA A CA 1
ATOM 729 C C . ALA A 1 92 ? -2.963 16.703 14.32 1 97.69 92 ALA A C 1
ATOM 731 O O . ALA A 1 92 ? -3.346 16.438 13.18 1 97.69 92 ALA A O 1
ATOM 732 N N . THR A 1 93 ? -3.738 16.891 15.312 1 96.94 93 THR A N 1
ATOM 733 C CA . THR A 1 93 ? -5.184 16.766 15.172 1 96.94 93 THR A CA 1
ATOM 734 C C . THR A 1 93 ? -5.711 17.766 14.148 1 96.94 93 THR A C 1
ATOM 736 O O . THR A 1 93 ? -6.492 17.406 13.266 1 96.94 93 THR A O 1
ATOM 739 N N . MET A 1 94 ? -5.273 18.953 14.242 1 97.81 94 MET A N 1
ATOM 740 C CA . MET A 1 94 ? -5.727 20.016 13.336 1 97.81 94 MET A CA 1
ATOM 741 C C . MET A 1 94 ? -5.277 19.719 11.906 1 97.81 94 MET A C 1
ATOM 743 O O . MET A 1 94 ? -6.043 19.906 10.961 1 97.81 94 MET A O 1
ATOM 747 N N . LEU A 1 95 ? -4.035 19.25 11.766 1 98.62 95 LEU A N 1
ATOM 748 C CA . LEU A 1 95 ? -3.502 18.922 10.453 1 98.62 95 LEU A CA 1
ATOM 749 C C . LEU A 1 95 ? -4.309 17.797 9.812 1 98.62 95 LEU A C 1
ATOM 751 O O . LEU A 1 95 ? -4.723 17.906 8.656 1 98.62 95 LEU A O 1
ATOM 755 N N . ILE A 1 96 ? -4.602 16.75 10.547 1 98.44 96 ILE A N 1
ATOM 756 C CA . ILE A 1 96 ? -5.312 15.586 10.031 1 98.44 96 ILE A CA 1
ATOM 757 C C . ILE A 1 96 ? -6.746 15.969 9.672 1 98.44 96 ILE A C 1
ATOM 759 O O . ILE A 1 96 ? -7.258 15.578 8.617 1 98.44 96 ILE A O 1
ATOM 763 N N . 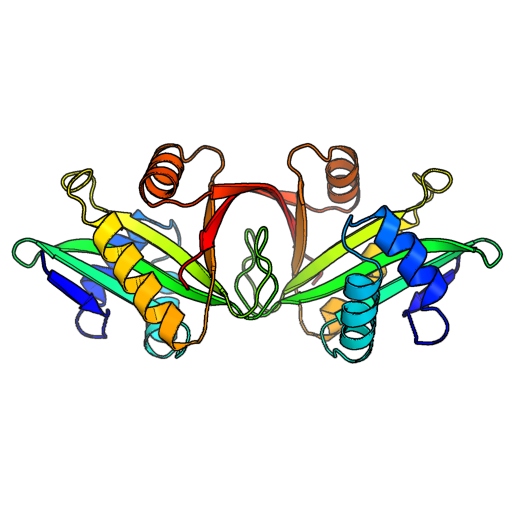ARG A 1 97 ? -7.387 16.766 10.445 1 97.75 97 ARG A N 1
ATOM 764 C CA . ARG A 1 97 ? -8.742 17.203 10.148 1 97.75 97 ARG A CA 1
ATOM 765 C C . ARG A 1 97 ? -8.789 17.984 8.836 1 97.75 97 ARG A C 1
ATOM 767 O O . ARG A 1 97 ? -9.711 17.812 8.031 1 97.75 97 ARG A O 1
ATOM 774 N N . GLN A 1 98 ? -7.82 18.797 8.672 1 98.5 98 GLN A N 1
ATOM 775 C CA . GLN A 1 98 ? -7.766 19.547 7.418 1 98.5 98 GLN A CA 1
ATOM 776 C C . GLN A 1 98 ? -7.543 18.625 6.23 1 98.5 98 GLN A C 1
ATOM 778 O O . GLN A 1 98 ? -8.133 18.812 5.164 1 98.5 98 GLN A O 1
ATOM 783 N N . ALA A 1 99 ? -6.695 17.656 6.398 1 98.81 99 ALA A N 1
ATOM 784 C CA . ALA A 1 99 ? -6.449 16.688 5.332 1 98.81 99 ALA A CA 1
ATOM 785 C C . ALA A 1 99 ? -7.711 15.883 5.016 1 98.81 99 ALA A C 1
ATOM 787 O O . ALA A 1 99 ? -7.988 15.586 3.852 1 98.81 99 ALA A O 1
ATOM 788 N N . GLU A 1 100 ? -8.469 15.547 6.047 1 98.69 100 GLU A N 1
ATOM 789 C CA . GLU A 1 100 ? -9.719 14.82 5.852 1 98.69 100 GLU A CA 1
ATOM 790 C C . GLU A 1 100 ? -10.727 15.664 5.074 1 98.69 100 GLU A C 1
ATOM 792 O O . GLU A 1 100 ? -11.391 15.156 4.164 1 98.69 100 GLU A O 1
ATOM 797 N N . VAL A 1 101 ? -10.867 16.875 5.457 1 98.44 101 VAL A N 1
ATOM 798 C CA . VAL A 1 101 ? -11.773 17.781 4.754 1 98.44 101 VAL A CA 1
ATOM 799 C C . VAL A 1 101 ? -11.359 17.891 3.287 1 98.44 101 VAL A C 1
ATOM 801 O O . VAL A 1 101 ? -12.211 17.844 2.393 1 98.44 101 VAL A O 1
ATOM 804 N N . TRP A 1 102 ? -10.094 18.047 3.061 1 98.75 102 TRP A N 1
ATOM 805 C CA . TRP A 1 102 ? -9.547 18.094 1.705 1 98.75 102 TRP A CA 1
ATOM 806 C C . TRP A 1 102 ? -9.898 16.828 0.934 1 98.75 102 TRP A C 1
ATOM 808 O O . TRP A 1 102 ? -10.367 16.906 -0.205 1 98.75 102 TRP A O 1
ATOM 818 N N . ALA A 1 103 ? -9.734 15.648 1.53 1 98.81 103 ALA A N 1
ATOM 819 C CA . ALA A 1 103 ? -9.984 14.367 0.873 1 98.81 103 ALA A CA 1
ATOM 820 C C . ALA A 1 103 ? -11.453 14.242 0.468 1 98.81 103 ALA A C 1
ATOM 822 O O . ALA A 1 103 ? -11.766 13.641 -0.562 1 98.81 103 ALA A O 1
ATOM 823 N N . LYS A 1 104 ? -12.336 14.82 1.23 1 98.69 104 LYS A N 1
ATOM 824 C C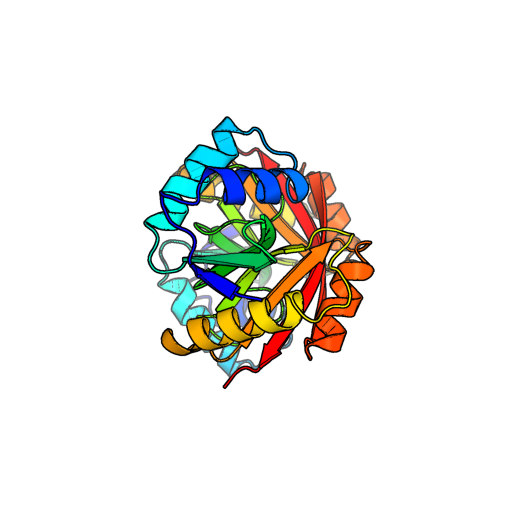A . LYS A 1 104 ? -13.766 14.766 0.952 1 98.69 104 LYS A CA 1
ATOM 825 C C . LYS A 1 104 ? -14.102 15.469 -0.359 1 98.69 104 LYS A C 1
ATOM 827 O O . LYS A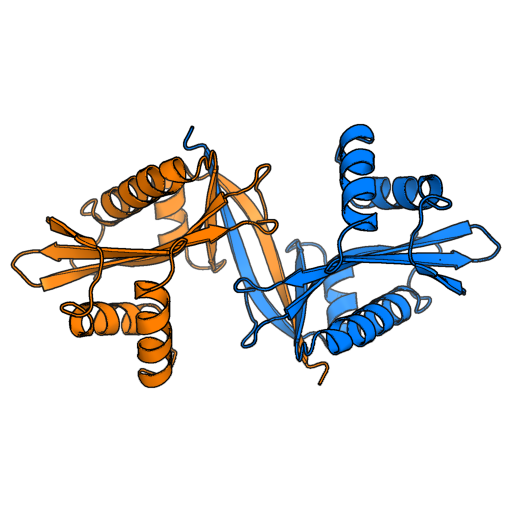 1 104 ? -15.07 15.117 -1.029 1 98.69 104 LYS A O 1
ATOM 832 N N . GLN A 1 105 ? -13.289 16.406 -0.691 1 98.38 105 GLN A N 1
ATOM 833 C CA . GLN A 1 105 ? -13.5 17.125 -1.95 1 98.38 105 GLN A CA 1
ATOM 834 C C . GLN A 1 105 ? -13.305 16.188 -3.145 1 98.38 105 GLN A C 1
ATOM 836 O O . GLN A 1 105 ? -13.742 16.5 -4.254 1 98.38 105 GLN A O 1
ATOM 841 N N . PHE A 1 106 ? -12.648 15.109 -2.939 1 98.38 106 PHE A N 1
ATOM 842 C CA . PHE A 1 106 ? -12.438 14.109 -3.982 1 98.38 106 PHE A CA 1
ATOM 843 C C . PHE A 1 106 ? -13.359 12.914 -3.787 1 98.38 106 PHE A C 1
ATOM 845 O O . PHE A 1 106 ? -13.055 11.812 -4.234 1 98.38 106 PHE A O 1
ATOM 852 N N . SER A 1 107 ? -14.414 13.055 -2.967 1 98.12 107 SER A N 1
ATOM 853 C CA . SER A 1 107 ? -15.469 12.07 -2.727 1 98.12 107 SER A CA 1
ATOM 854 C C . SER A 1 107 ? -14.945 10.891 -1.919 1 98.12 107 SER A C 1
ATOM 856 O O . SER A 1 107 ? -15.477 9.781 -2.021 1 98.12 107 SER A O 1
ATOM 858 N N . CYS A 1 108 ? -13.828 11.086 -1.279 1 98.75 108 CYS A N 1
ATOM 859 C CA . CYS A 1 108 ? -13.367 10.047 -0.36 1 98.75 108 CYS A CA 1
ATOM 860 C C . CYS A 1 108 ? -14.32 9.906 0.819 1 98.75 108 CYS A C 1
ATOM 862 O O . CYS A 1 108 ? -14.812 10.906 1.354 1 98.75 108 CYS A O 1
ATOM 864 N N . THR A 1 109 ? -14.5 8.633 1.188 1 98.75 109 THR A N 1
ATOM 865 C CA . THR A 1 109 ? -15.297 8.359 2.377 1 98.75 109 THR A CA 1
ATOM 866 C C . THR A 1 109 ? -14.461 7.68 3.453 1 98.75 109 THR A C 1
ATOM 868 O O . THR A 1 109 ? -14.945 7.43 4.559 1 98.75 109 THR A O 1
ATOM 871 N N . GLU A 1 110 ? -13.25 7.352 3.129 1 98.81 110 GLU A N 1
ATOM 872 C CA . GLU A 1 110 ? -12.273 6.801 4.066 1 98.81 110 GLU A CA 1
ATOM 873 C C . GLU A 1 110 ? -10.953 7.566 4 1 98.81 110 GLU A C 1
ATOM 875 O O . GLU A 1 110 ? -10.609 8.117 2.957 1 98.81 110 GLU A O 1
ATOM 880 N N . PHE A 1 111 ? -10.312 7.684 5.098 1 98.94 111 PHE A N 1
ATOM 881 C CA . PHE A 1 111 ? -8.961 8.195 5.25 1 98.94 111 PHE A CA 1
ATOM 882 C C . PHE A 1 111 ? -8.07 7.176 5.945 1 98.94 111 PHE A C 1
ATOM 884 O O . PHE A 1 111 ? -8.383 6.715 7.047 1 98.94 111 PHE A O 1
ATOM 891 N N . ALA A 1 112 ? -6.973 6.762 5.223 1 98.88 112 ALA A N 1
ATOM 892 C CA . ALA A 1 112 ? -6.137 5.676 5.727 1 98.88 112 ALA A CA 1
ATOM 893 C C . ALA A 1 112 ? -4.703 6.145 5.953 1 98.88 112 ALA A C 1
ATOM 895 O O . ALA A 1 112 ? -4.375 7.305 5.695 1 98.88 112 ALA A O 1
ATOM 896 N N . SER A 1 113 ? -3.941 5.324 6.551 1 98.75 113 SER A N 1
ATOM 897 C CA . SER A 1 113 ? -2.537 5.547 6.879 1 98.75 113 SER A CA 1
ATOM 898 C C . SER A 1 113 ? -1.855 4.246 7.293 1 98.75 113 SER A C 1
ATOM 900 O O . SER A 1 113 ? -2.523 3.242 7.547 1 98.75 113 SER A O 1
ATOM 902 N N . ASP A 1 114 ? -0.62 4.25 7.242 1 98.69 114 ASP A N 1
ATOM 903 C CA . ASP A 1 114 ? 0.13 3.191 7.914 1 98.69 114 ASP A CA 1
ATOM 904 C C . ASP A 1 114 ? 1.294 3.77 8.719 1 98.69 114 ASP A C 1
ATOM 906 O O . ASP A 1 114 ? 1.666 4.93 8.531 1 98.69 114 ASP A O 1
ATOM 910 N N . ALA A 1 115 ? 1.741 3.045 9.711 1 98.56 115 ALA A N 1
ATOM 911 C CA . ALA A 1 115 ? 2.867 3.406 10.57 1 98.56 115 ALA A CA 1
ATOM 912 C C . ALA A 1 115 ? 3.705 2.182 10.914 1 98.56 115 ALA A C 1
ATOM 914 O O . ALA A 1 115 ? 3.184 1.067 11 1 98.56 115 ALA A O 1
ATOM 915 N N . ALA A 1 116 ? 4.957 2.439 11.188 1 98.31 116 ALA A N 1
ATOM 916 C CA . ALA A 1 116 ? 5.836 1.348 11.594 1 98.31 116 ALA A CA 1
ATOM 917 C C . ALA A 1 116 ? 5.273 0.609 12.805 1 98.31 116 ALA A C 1
ATOM 919 O O . ALA A 1 116 ? 4.668 1.222 13.688 1 98.31 116 ALA A O 1
ATOM 920 N N . LEU A 1 117 ? 5.547 -0.642 12.836 1 97.81 117 LEU A N 1
ATOM 921 C CA . LEU A 1 117 ? 5.016 -1.521 13.875 1 97.81 117 LEU A CA 1
ATOM 922 C C . LEU A 1 117 ? 5.414 -1.028 15.258 1 97.81 117 LEU A C 1
ATOM 924 O O . LEU A 1 117 ? 4.656 -1.178 16.219 1 97.81 117 LEU A O 1
ATOM 928 N N . ASP A 1 118 ? 6.551 -0.413 15.359 1 97.69 118 ASP A N 1
ATOM 929 C CA . ASP A 1 118 ? 7.066 -0.029 16.672 1 97.69 118 ASP A CA 1
ATOM 930 C C . ASP A 1 118 ? 6.836 1.456 16.938 1 97.69 118 ASP A C 1
ATOM 932 O O . ASP A 1 118 ? 7.32 1.995 17.938 1 97.69 118 ASP A O 1
ATOM 936 N N . ASN A 1 119 ? 6.168 2.141 16.062 1 97.25 119 ASN A N 1
ATOM 937 C CA . ASN A 1 119 ? 5.91 3.566 16.234 1 97.25 119 ASN A CA 1
ATOM 938 C C . ASN A 1 119 ? 4.695 3.811 17.125 1 97.25 119 ASN A C 1
ATOM 940 O O . ASN A 1 119 ? 3.658 4.273 16.656 1 97.25 119 ASN A O 1
ATOM 944 N N . VAL A 1 120 ? 4.906 3.658 18.391 1 96.69 120 VAL A N 1
ATOM 945 C CA . VAL A 1 120 ? 3.818 3.666 19.359 1 96.69 120 VAL A CA 1
ATOM 946 C C . VAL A 1 120 ? 3.234 5.074 19.469 1 96.69 120 VAL A C 1
ATOM 948 O O . VAL A 1 120 ? 2.039 5.238 19.734 1 96.69 120 VAL A O 1
ATOM 951 N N . ILE A 1 121 ? 4.043 6.07 19.297 1 94.94 121 ILE A N 1
ATOM 952 C CA . ILE A 1 121 ? 3.578 7.449 19.344 1 94.94 121 ILE A CA 1
ATOM 953 C C . ILE A 1 121 ? 2.582 7.695 18.203 1 94.94 121 ILE A C 1
ATOM 955 O O . ILE A 1 121 ? 1.513 8.273 18.422 1 94.94 121 ILE A O 1
ATOM 959 N N . SER A 1 122 ? 2.932 7.238 17.016 1 96.94 122 SER A N 1
ATOM 960 C CA . SER A 1 122 ? 2.035 7.352 15.859 1 96.94 122 SER A CA 1
ATOM 961 C C . SER A 1 122 ? 0.748 6.566 16.094 1 96.94 122 SER A C 1
ATOM 963 O O . SER A 1 122 ? -0.342 7.047 15.766 1 96.94 122 SER A O 1
ATOM 965 N N . HIS A 1 123 ? 0.873 5.379 16.641 1 98.19 123 HIS A N 1
ATOM 966 C CA . HIS A 1 123 ? -0.3 4.562 16.922 1 98.19 123 HIS A CA 1
ATOM 967 C C . HIS A 1 123 ? -1.265 5.285 17.859 1 98.19 123 HIS A C 1
ATOM 969 O O . HIS A 1 123 ? -2.475 5.297 17.625 1 98.19 123 HIS A O 1
ATOM 975 N N . ALA A 1 124 ? -0.71 5.883 18.891 1 96.62 124 ALA A N 1
ATOM 976 C CA . ALA A 1 124 ? -1.522 6.605 19.875 1 96.62 124 ALA A CA 1
ATOM 977 C C . ALA A 1 124 ? -2.23 7.793 19.219 1 96.62 124 ALA A C 1
ATOM 979 O O . ALA A 1 124 ? -3.398 8.055 19.5 1 96.62 124 ALA A O 1
ATOM 980 N N . MET A 1 125 ? -1.521 8.492 18.344 1 96.56 125 MET A N 1
ATOM 981 C CA . MET A 1 125 ? -2.119 9.602 17.609 1 96.56 125 MET A CA 1
ATOM 982 C C . MET A 1 125 ? -3.303 9.125 16.781 1 96.56 125 MET A C 1
ATOM 984 O O . MET A 1 125 ? -4.383 9.719 16.828 1 96.56 125 MET A O 1
ATOM 988 N N . HIS A 1 126 ? -3.121 8.039 16.047 1 98.19 126 HIS A N 1
ATOM 989 C CA . HIS A 1 126 ? -4.184 7.488 15.211 1 98.19 126 HIS A CA 1
ATOM 990 C C . HIS A 1 126 ? -5.41 7.133 16.047 1 98.19 126 HIS A C 1
ATOM 992 O O . HIS A 1 126 ? -6.531 7.523 15.711 1 98.19 126 HIS A O 1
ATOM 998 N N . ARG A 1 127 ? -5.105 6.477 17.125 1 97.19 127 ARG A N 1
ATOM 999 C CA . ARG A 1 127 ? -6.203 6.062 17.984 1 97.19 127 ARG A CA 1
ATOM 1000 C C . ARG A 1 127 ? -6.961 7.27 18.531 1 97.19 127 ARG A C 1
ATOM 1002 O O . ARG A 1 127 ? -8.195 7.281 18.547 1 97.19 127 ARG A O 1
ATOM 1009 N N . SER A 1 128 ? -6.246 8.258 18.938 1 96.31 128 SER A N 1
ATOM 1010 C CA . SER A 1 128 ? -6.855 9.453 19.531 1 96.31 128 SER A CA 1
ATOM 1011 C C . SER A 1 128 ? -7.707 10.195 18.5 1 96.31 128 SER A C 1
ATOM 1013 O O . SER A 1 128 ? -8.617 10.945 18.875 1 96.31 128 SER A O 1
ATOM 1015 N N . LEU A 1 129 ? -7.473 9.969 17.219 1 96.69 129 LEU A N 1
ATOM 1016 C CA . LEU A 1 129 ? -8.156 10.695 16.156 1 96.69 129 LEU A CA 1
ATOM 1017 C C . LEU A 1 129 ? -9.258 9.844 15.539 1 96.69 129 LEU A C 1
ATOM 1019 O O . LEU A 1 129 ? -9.844 10.219 14.523 1 96.69 129 LEU A O 1
ATOM 1023 N N . GLY A 1 130 ? -9.445 8.664 16.109 1 97.56 130 GLY A N 1
ATOM 1024 C CA . GLY A 1 130 ? -10.586 7.855 15.703 1 97.56 130 GLY A CA 1
ATOM 1025 C C . GLY A 1 130 ? -10.25 6.844 14.625 1 97.56 130 GLY A C 1
ATOM 1026 O O . GLY A 1 130 ? -11.148 6.215 14.055 1 97.56 130 GLY A O 1
ATOM 1027 N N . PHE A 1 131 ? -8.977 6.727 14.328 1 98.62 131 PHE A N 1
ATOM 1028 C CA . PHE A 1 131 ? -8.586 5.66 13.414 1 98.62 131 PHE A CA 1
ATOM 1029 C C . PHE A 1 131 ? -8.734 4.297 14.078 1 98.62 131 PHE A C 1
ATOM 1031 O O . PHE A 1 131 ? -8.516 4.16 15.289 1 98.62 131 PHE A O 1
ATOM 1038 N N . GLN A 1 132 ? -9.023 3.367 13.266 1 98.31 132 GLN A N 1
ATOM 1039 C CA . GLN A 1 132 ? -8.992 1.974 13.703 1 98.31 132 GLN A CA 1
ATOM 1040 C C . GLN A 1 132 ? -7.84 1.22 13.047 1 98.31 132 GLN A C 1
ATOM 1042 O O . GLN A 1 132 ? -7.578 1.395 11.852 1 98.31 132 GLN A O 1
ATOM 1047 N N . GLU A 1 133 ? -7.191 0.433 13.875 1 98.44 133 GLU A N 1
ATOM 1048 C CA . GLU A 1 133 ? -6.23 -0.499 13.289 1 98.44 133 GLU A CA 1
ATOM 1049 C C . GLU A 1 133 ? -6.93 -1.542 12.43 1 98.44 133 GLU A C 1
ATOM 1051 O O . GLU A 1 133 ? -7.918 -2.146 12.852 1 98.44 133 GLU A O 1
ATOM 1056 N N . THR A 1 134 ? -6.426 -1.723 11.211 1 98.25 134 THR A N 1
ATOM 1057 C CA . THR A 1 134 ? -7.133 -2.645 10.328 1 98.25 134 THR A CA 1
ATOM 1058 C C . THR A 1 134 ? -6.312 -3.91 10.102 1 98.25 134 THR A C 1
ATOM 1060 O O . THR A 1 134 ? -6.863 -5.012 10.062 1 98.25 134 THR A O 1
ATOM 1063 N N . GLU A 1 135 ? -5.023 -3.84 9.898 1 97.56 135 GLU A N 1
ATOM 1064 C CA . GLU A 1 135 ? -4.168 -5.008 9.711 1 97.56 135 GLU A CA 1
ATOM 1065 C C . GLU A 1 135 ? -2.703 -4.668 9.961 1 97.56 135 GLU A C 1
ATOM 1067 O O . GLU A 1 135 ? -2.314 -3.498 9.906 1 97.56 135 GLU A O 1
ATOM 1072 N N . LYS A 1 136 ? -1.971 -5.664 10.352 1 98.56 136 LYS A N 1
ATOM 1073 C CA . LYS A 1 136 ? -0.514 -5.637 10.453 1 98.56 136 LYS A CA 1
ATOM 1074 C C . LYS A 1 136 ? 0.126 -6.504 9.367 1 98.56 136 LYS A C 1
ATOM 1076 O O . LYS A 1 136 ? -0.248 -7.664 9.195 1 98.56 136 LYS A O 1
ATOM 1081 N N . VAL A 1 137 ? 1.07 -5.836 8.594 1 98.75 137 VAL A N 1
ATOM 1082 C CA . VAL A 1 137 ? 1.608 -6.598 7.469 1 98.75 137 VAL A CA 1
ATOM 1083 C C . VAL A 1 137 ? 3.127 -6.449 7.426 1 98.75 137 VAL A C 1
ATOM 1085 O O . VAL A 1 137 ? 3.686 -5.531 8.031 1 98.75 137 VAL A O 1
ATOM 1088 N N . VAL A 1 138 ? 3.775 -7.406 6.785 1 98.75 138 VAL A N 1
ATOM 1089 C CA . VAL A 1 138 ? 5.176 -7.363 6.387 1 98.75 138 VAL A CA 1
ATOM 1090 C C . VAL A 1 138 ? 5.277 -7.09 4.887 1 98.75 138 VAL A C 1
ATOM 1092 O O . VAL A 1 138 ? 4.633 -7.762 4.082 1 98.75 138 VAL A O 1
ATOM 1095 N N . TYR A 1 139 ? 6.039 -6.082 4.531 1 98.81 139 TYR A N 1
ATOM 1096 C CA . TYR A 1 139 ? 6.273 -5.809 3.119 1 98.81 139 TYR A CA 1
ATOM 1097 C C . TYR A 1 139 ? 7.523 -6.527 2.625 1 98.81 139 TYR A C 1
ATOM 1099 O O . TYR A 1 139 ? 8.508 -6.652 3.359 1 98.81 139 TYR A O 1
ATOM 1107 N N . PHE A 1 140 ? 7.438 -6.965 1.387 1 98.88 140 PHE A N 1
ATOM 1108 C CA . PHE A 1 140 ? 8.523 -7.637 0.685 1 98.88 140 PHE A CA 1
ATOM 1109 C C . PHE A 1 140 ? 8.797 -6.969 -0.658 1 98.88 140 PHE A C 1
ATOM 1111 O O . PHE A 1 140 ? 7.875 -6.473 -1.309 1 98.88 140 PHE A O 1
ATOM 1118 N N . SER A 1 141 ? 10.008 -6.969 -1.062 1 98.62 141 SER A N 1
ATOM 1119 C CA . SER A 1 141 ? 10.359 -6.504 -2.398 1 98.62 141 SER A CA 1
ATOM 1120 C C . SER A 1 141 ? 11.547 -7.289 -2.959 1 98.62 141 SER A C 1
ATOM 1122 O O . SER A 1 141 ? 12.289 -7.922 -2.209 1 98.62 141 SER A O 1
ATOM 1124 N N . LYS A 1 142 ? 11.633 -7.367 -4.199 1 98.19 142 LYS A N 1
ATOM 1125 C CA . LYS A 1 142 ? 12.727 -8 -4.918 1 98.19 142 LYS A CA 1
ATOM 1126 C C . LYS A 1 142 ? 13.047 -7.254 -6.211 1 98.19 142 LYS A C 1
ATOM 1128 O O . LYS A 1 142 ? 12.133 -6.766 -6.891 1 98.19 142 LYS A O 1
ATOM 1133 N N . LYS A 1 143 ? 14.352 -7.094 -6.512 1 98.31 143 LYS A N 1
ATOM 1134 C CA . LYS A 1 143 ? 14.766 -6.543 -7.801 1 98.31 143 LYS A CA 1
ATOM 1135 C C . LYS A 1 143 ? 14.523 -7.543 -8.93 1 98.31 143 LYS A C 1
ATOM 1137 O O . LYS A 1 143 ? 14.773 -8.742 -8.766 1 98.31 143 LYS A O 1
ATOM 1142 N N . ILE A 1 144 ? 13.914 -7.117 -10.031 1 97.69 144 ILE A N 1
ATOM 1143 C CA . ILE A 1 144 ? 13.633 -8.031 -11.133 1 97.69 144 ILE A CA 1
ATOM 1144 C C . ILE A 1 144 ? 14.203 -7.461 -12.43 1 97.69 144 ILE A C 1
ATOM 1146 O O . ILE A 1 144 ? 13.844 -7.906 -13.523 1 97.69 144 ILE A O 1
ATOM 1150 N N . ASP A 1 145 ? 15.273 -6.574 -12.508 1 84.12 145 ASP A N 1
ATOM 1151 C CA . ASP A 1 145 ? 15.852 -5.93 -13.688 1 84.12 145 ASP A CA 1
ATOM 1152 C C . ASP A 1 145 ? 16.406 -6.965 -14.664 1 84.12 145 ASP A C 1
ATOM 1154 O O . ASP A 1 145 ? 16.766 -8.07 -14.266 1 84.12 145 ASP A O 1
ATOM 1158 N N . MET B 1 1 ? 2.311 -29.375 -15.289 1 83.88 1 MET B N 1
ATOM 1159 C CA . MET B 1 1 ? 1.713 -28.156 -14.758 1 83.88 1 MET B CA 1
ATOM 1160 C C . MET B 1 1 ? 1.612 -27.094 -15.836 1 83.88 1 MET B C 1
ATOM 1162 O O . MET B 1 1 ? 2.586 -26.828 -16.547 1 83.88 1 MET B O 1
ATOM 1166 N N . ASN B 1 2 ? 0.387 -26.656 -16.047 1 94.12 2 ASN B N 1
ATOM 1167 C CA . ASN B 1 2 ? 0.113 -25.641 -17.062 1 94.12 2 ASN B CA 1
ATOM 1168 C C . ASN B 1 2 ? -0.384 -24.344 -16.438 1 94.12 2 ASN B C 1
ATOM 1170 O O . ASN B 1 2 ? -1.299 -24.359 -15.617 1 94.12 2 ASN B O 1
ATOM 1174 N N . ILE B 1 3 ? 0.324 -23.266 -16.766 1 97.69 3 ILE B N 1
ATOM 1175 C CA . ILE B 1 3 ? -0.096 -21.953 -16.266 1 97.69 3 ILE B CA 1
ATOM 1176 C C . ILE B 1 3 ? -0.661 -21.125 -17.422 1 97.69 3 ILE B C 1
ATOM 1178 O O . ILE B 1 3 ? -0.065 -21.062 -18.5 1 97.69 3 ILE B O 1
ATOM 1182 N N . LYS B 1 4 ? -1.797 -20.562 -17.188 1 97.38 4 LYS B N 1
ATOM 1183 C CA . LYS B 1 4 ? -2.414 -19.734 -18.219 1 97.38 4 LYS B CA 1
ATOM 1184 C C . LYS B 1 4 ? -3.064 -18.484 -17.609 1 97.38 4 LYS B C 1
ATOM 1186 O O . LYS B 1 4 ? -3.486 -18.5 -16.453 1 97.38 4 LYS B O 1
ATOM 1191 N N . PRO B 1 5 ? -3.201 -17.469 -18.438 1 98.19 5 PRO B N 1
ATOM 1192 C CA . PRO B 1 5 ? -3.979 -16.312 -17.969 1 98.19 5 PRO B CA 1
ATOM 1193 C C . PRO B 1 5 ? -5.449 -16.656 -17.734 1 98.19 5 PRO B C 1
ATOM 1195 O O . PRO B 1 5 ? -6.031 -17.438 -18.5 1 98.19 5 PRO B O 1
ATOM 1198 N N . ALA B 1 6 ? -6.004 -16.078 -16.703 1 98.56 6 ALA B N 1
ATOM 1199 C CA . ALA B 1 6 ? -7.441 -16.203 -16.5 1 98.56 6 ALA B CA 1
ATOM 1200 C C . ALA B 1 6 ? -8.227 -15.602 -17.656 1 98.56 6 ALA B C 1
ATOM 1202 O O . ALA B 1 6 ? -7.742 -14.68 -18.328 1 98.56 6 ALA B O 1
ATOM 1203 N N . SER B 1 7 ? -9.398 -16.094 -17.891 1 98.06 7 SER B N 1
ATOM 1204 C CA . SER B 1 7 ? -10.312 -15.617 -18.922 1 98.06 7 SER B CA 1
ATOM 1205 C C . SER B 1 7 ? -11.766 -15.805 -18.5 1 98.06 7 SER B C 1
ATOM 1207 O O . SER B 1 7 ? -12.039 -16.344 -17.422 1 98.06 7 SER B O 1
ATOM 1209 N N . GLU B 1 8 ? -12.656 -15.336 -19.391 1 97.75 8 GLU B N 1
ATOM 1210 C CA . GLU B 1 8 ? -14.07 -15.555 -19.125 1 97.75 8 GLU B CA 1
ATOM 1211 C C . GLU B 1 8 ? -14.391 -17.047 -19.016 1 97.75 8 GLU B C 1
ATOM 1213 O O . GLU B 1 8 ? -15.25 -17.438 -18.219 1 97.75 8 GLU B O 1
ATOM 1218 N N . ALA B 1 9 ? -13.664 -17.844 -19.656 1 97.38 9 ALA B N 1
ATOM 1219 C CA . ALA B 1 9 ? -13.906 -19.297 -19.672 1 97.38 9 ALA B CA 1
ATOM 1220 C C . ALA B 1 9 ? -13.445 -19.938 -18.375 1 97.38 9 ALA B C 1
ATOM 1222 O O . ALA B 1 9 ? -13.891 -21.047 -18.031 1 97.38 9 ALA B O 1
ATOM 1223 N N . SER B 1 10 ? -12.594 -19.328 -17.656 1 97.94 10 SER B N 1
ATOM 1224 C CA . SER B 1 10 ? -12.039 -19.938 -16.453 1 97.94 10 SER B CA 1
ATOM 1225 C C . SER B 1 10 ? -12.594 -19.266 -15.195 1 97.94 10 SER B C 1
ATOM 1227 O O . SER B 1 10 ? -12.039 -19.438 -14.102 1 97.94 10 SER B O 1
ATOM 1229 N N . LEU B 1 11 ? -13.711 -18.531 -15.305 1 98.06 11 LEU B N 1
ATOM 1230 C CA . LEU B 1 11 ? -14.234 -17.734 -14.195 1 98.06 11 LEU B CA 1
ATOM 1231 C C . LEU B 1 11 ? -14.586 -18.625 -13.008 1 98.06 11 LEU B C 1
ATOM 1233 O O . LEU B 1 11 ? -14.32 -18.266 -11.859 1 98.06 11 LEU B O 1
ATOM 1237 N N . LYS B 1 12 ? -15.148 -19.703 -13.273 1 98 12 LYS B N 1
ATOM 1238 C CA . LYS B 1 12 ? -15.562 -20.594 -12.195 1 98 12 LYS B CA 1
ATOM 1239 C C . LYS B 1 12 ? -14.359 -21.109 -11.406 1 98 12 LYS B C 1
ATOM 1241 O O . LYS B 1 12 ? -14.367 -21.109 -10.172 1 98 12 LYS B O 1
ATOM 1246 N N . ASP B 1 13 ? -13.367 -21.578 -12.133 1 98.5 13 ASP B N 1
ATOM 1247 C CA . ASP B 1 13 ? -12.148 -22.078 -11.5 1 98.5 13 ASP B CA 1
ATOM 1248 C C . ASP B 1 13 ? -11.477 -20.969 -10.68 1 98.5 13 ASP B C 1
ATOM 1250 O O . ASP B 1 13 ? -11.062 -21.203 -9.539 1 98.5 13 ASP B O 1
ATOM 1254 N N . TRP B 1 14 ? -11.406 -19.828 -11.297 1 98.69 14 TRP B N 1
ATOM 1255 C CA . TRP B 1 14 ? -10.805 -18.672 -10.648 1 98.69 14 TRP B CA 1
ATOM 1256 C C . TRP B 1 14 ? -11.547 -18.297 -9.375 1 98.69 14 TRP B C 1
ATOM 1258 O O . TRP B 1 14 ? -10.93 -18.125 -8.32 1 98.69 14 TRP B O 1
ATOM 1268 N N . LEU B 1 15 ? -12.859 -18.266 -9.438 1 98.62 15 LEU B N 1
ATOM 1269 C CA . LEU B 1 15 ? -13.711 -17.906 -8.312 1 98.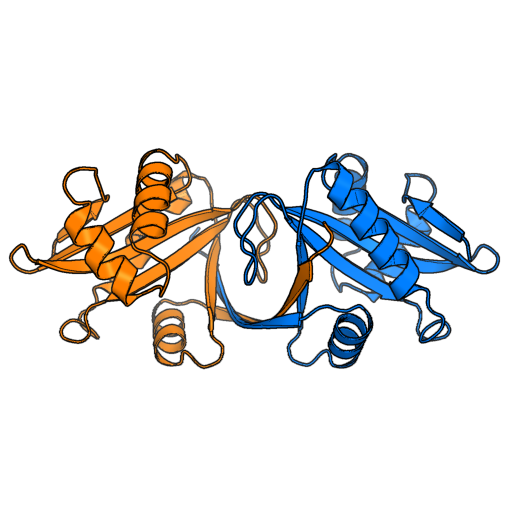62 15 LEU B CA 1
ATOM 1270 C C . LEU B 1 15 ? -13.523 -18.875 -7.156 1 98.62 15 LEU B C 1
ATOM 1272 O O . LEU B 1 15 ? -13.461 -18.469 -5.996 1 98.62 15 LEU B O 1
ATOM 1276 N N . GLU B 1 16 ? -13.422 -20.109 -7.426 1 98.25 16 GLU B N 1
ATOM 1277 C CA . GLU B 1 16 ? -13.258 -21.141 -6.398 1 98.25 16 GLU B CA 1
ATOM 1278 C C . GLU B 1 16 ? -11.977 -20.922 -5.602 1 98.25 16 GLU B C 1
ATOM 1280 O O . GLU B 1 16 ? -11.977 -21.031 -4.375 1 98.25 16 GLU B O 1
ATOM 1285 N N . LEU B 1 17 ? -10.93 -20.625 -6.293 1 98.56 17 LEU B N 1
ATOM 1286 C CA . LEU B 1 17 ? -9.648 -20.391 -5.629 1 98.56 17 LEU B CA 1
ATOM 1287 C C . LEU B 1 17 ? -9.648 -19.047 -4.895 1 98.56 17 LEU B C 1
ATOM 1289 O O . LEU B 1 17 ? -9.125 -18.953 -3.781 1 98.56 17 LEU B O 1
ATOM 1293 N N . ARG B 1 18 ? -10.219 -18 -5.531 1 98.25 18 ARG B N 1
ATOM 1294 C CA . ARG B 1 18 ? -10.312 -16.688 -4.906 1 98.25 18 ARG B CA 1
ATOM 1295 C C . ARG B 1 18 ? -11.062 -16.766 -3.582 1 98.25 18 ARG B C 1
ATOM 1297 O O . ARG B 1 18 ? -10.664 -16.141 -2.598 1 98.25 18 ARG B O 1
ATOM 1304 N N . ASN B 1 19 ? -12.086 -17.609 -3.555 1 98.12 19 ASN B N 1
ATOM 1305 C CA . ASN B 1 19 ? -12.891 -17.797 -2.352 1 98.12 19 ASN B CA 1
ATOM 1306 C C . ASN B 1 19 ? -12.078 -18.422 -1.221 1 98.12 19 ASN B C 1
ATOM 1308 O O . ASN B 1 19 ? -12.352 -18.172 -0.045 1 98.12 19 ASN B O 1
ATOM 1312 N N . LYS B 1 20 ? -11.148 -19.219 -1.604 1 97.38 20 LYS B N 1
ATOM 1313 C CA . LYS B 1 20 ? -10.297 -19.844 -0.605 1 97.38 20 LYS B CA 1
ATOM 1314 C C . LYS B 1 20 ? -9.258 -18.875 -0.058 1 97.38 20 LYS B C 1
ATOM 1316 O O . LYS B 1 20 ? -8.773 -19.031 1.063 1 97.38 20 LYS B O 1
ATOM 1321 N N . LEU B 1 21 ? -8.961 -17.875 -0.848 1 97 21 LEU B N 1
ATOM 1322 C CA . LEU B 1 21 ? -7.922 -16.922 -0.487 1 97 21 LEU B CA 1
ATOM 1323 C C . LEU B 1 21 ? -8.516 -15.742 0.289 1 97 21 LEU B C 1
ATOM 1325 O O . LEU B 1 21 ? -7.934 -15.289 1.276 1 97 21 LEU B O 1
ATOM 1329 N N . TRP B 1 22 ? -9.617 -15.18 -0.166 1 96.06 22 TRP B N 1
ATOM 1330 C CA . TRP B 1 22 ? -10.242 -14.008 0.435 1 96.06 22 TRP B CA 1
ATOM 1331 C C . TRP B 1 22 ? -11.688 -14.305 0.834 1 96.06 22 TRP B C 1
ATOM 1333 O O . TRP B 1 22 ? -12.414 -14.977 0.1 1 96.06 22 TRP B O 1
ATOM 1343 N N . SER B 1 23 ? -12.141 -13.766 1.968 1 92.88 23 SER B N 1
ATOM 1344 C CA . SER B 1 23 ? -13.438 -14.094 2.559 1 92.88 23 SER B CA 1
ATOM 1345 C C . SER B 1 23 ? -14.516 -13.117 2.105 1 92.88 23 SER B C 1
ATOM 1347 O O . SER B 1 23 ? -15.562 -13 2.748 1 92.88 23 SER B O 1
ATOM 1349 N N . ASP B 1 24 ? -14.531 -12.523 0.969 1 93 24 ASP B N 1
ATOM 1350 C CA . ASP B 1 24 ? -15.562 -11.625 0.456 1 93 24 ASP B CA 1
ATOM 1351 C C . ASP B 1 24 ? -16.719 -12.406 -0.149 1 93 24 ASP B C 1
ATOM 1353 O O . ASP B 1 24 ? -16.656 -13.633 -0.273 1 93 24 ASP B O 1
ATOM 1357 N N . SER B 1 25 ? -17.766 -11.711 -0.447 1 94.94 25 SER B N 1
ATOM 1358 C CA . SER B 1 25 ? -18.906 -12.359 -1.088 1 94.94 25 SER B CA 1
ATOM 1359 C C . SER B 1 25 ? -18.578 -12.789 -2.512 1 94.94 25 SER B C 1
ATOM 1361 O O . SER B 1 25 ? -17.75 -12.156 -3.18 1 94.94 25 SER B O 1
ATOM 1363 N N . GLU B 1 26 ? -19.234 -13.859 -2.939 1 95.56 26 GLU B N 1
ATOM 1364 C CA . GLU B 1 26 ? -19.016 -14.312 -4.312 1 95.56 26 GLU B CA 1
ATOM 1365 C C . GLU B 1 26 ? -19.391 -13.227 -5.316 1 95.56 26 GLU B C 1
ATOM 1367 O O . GLU B 1 26 ? -18.719 -13.062 -6.34 1 95.56 26 GLU B O 1
ATOM 1372 N N . ALA B 1 27 ? -20.484 -12.523 -4.984 1 95.88 27 ALA B N 1
ATOM 1373 C CA . ALA B 1 27 ? -20.906 -11.445 -5.871 1 95.88 27 ALA B CA 1
ATOM 1374 C C . ALA B 1 27 ? -19.828 -10.375 -5.984 1 95.88 27 ALA B C 1
ATOM 1376 O O . ALA B 1 27 ? -19.547 -9.875 -7.078 1 95.88 27 ALA B O 1
ATOM 1377 N N . SER B 1 28 ? -19.172 -10.031 -4.902 1 95.75 28 SER B N 1
ATOM 1378 C CA . SER B 1 28 ? -18.078 -9.062 -4.898 1 95.75 28 SER B CA 1
ATOM 1379 C C . SER B 1 28 ? -16.875 -9.578 -5.68 1 95.75 28 SER B C 1
ATOM 1381 O O . SER B 1 28 ? -16.266 -8.844 -6.465 1 95.75 28 SER B O 1
ATOM 1383 N N . HIS B 1 29 ? -16.625 -10.852 -5.48 1 97.56 29 HIS B N 1
ATOM 1384 C CA . HIS B 1 29 ? -15.531 -11.469 -6.219 1 97.56 29 HIS B CA 1
ATOM 1385 C C . HIS B 1 29 ? -15.781 -11.414 -7.723 1 97.56 29 HIS B C 1
ATOM 1387 O O . HIS B 1 29 ? -14.922 -10.969 -8.484 1 97.56 29 HIS B O 1
ATOM 1393 N N . LEU B 1 30 ? -16.953 -11.812 -8.125 1 97.19 30 LEU B N 1
ATOM 1394 C CA . LEU B 1 30 ? -17.266 -11.891 -9.547 1 97.19 30 LEU B CA 1
ATOM 1395 C C . LEU B 1 30 ? -17.203 -10.508 -10.195 1 97.19 30 LEU B C 1
ATOM 1397 O O . LEU B 1 30 ? -16.672 -10.359 -11.297 1 97.19 30 LEU B O 1
ATOM 1401 N N . GLN B 1 31 ? -17.719 -9.531 -9.492 1 96.56 31 GLN B N 1
ATOM 1402 C CA . GLN B 1 31 ? -17.656 -8.172 -10.008 1 96.56 31 GLN B CA 1
ATOM 1403 C C . GLN B 1 31 ? -16.203 -7.727 -10.219 1 96.56 31 GLN B C 1
ATOM 1405 O O . GLN B 1 31 ? -15.859 -7.211 -11.281 1 96.56 31 GLN B O 1
ATOM 1410 N N . GLU B 1 32 ? -15.422 -7.922 -9.289 1 96.88 32 GLU B N 1
ATOM 1411 C CA . GLU B 1 32 ? -14.016 -7.547 -9.383 1 96.88 32 GLU B CA 1
ATOM 1412 C C . GLU B 1 32 ? -13.297 -8.352 -10.461 1 96.88 32 GLU B C 1
ATOM 1414 O O . GLU B 1 32 ? -12.453 -7.812 -11.188 1 96.88 32 GLU B O 1
ATOM 1419 N N . MET B 1 33 ? -13.625 -9.617 -10.547 1 98.31 33 MET B N 1
ATOM 1420 C CA . MET B 1 33 ? -12.992 -10.5 -11.531 1 98.31 33 MET B CA 1
ATOM 1421 C C . MET B 1 33 ? -13.242 -10 -12.945 1 98.31 33 MET B C 1
ATOM 1423 O O . MET B 1 33 ? -12.328 -9.953 -13.766 1 98.31 33 MET B O 1
ATOM 1427 N N . HIS B 1 34 ? -14.438 -9.578 -13.211 1 98.06 34 HIS B N 1
ATOM 1428 C CA . HIS B 1 34 ? -14.742 -9.039 -14.531 1 98.06 34 HIS B CA 1
ATOM 1429 C C . HIS B 1 34 ? -13.945 -7.766 -14.805 1 98.06 34 HIS B C 1
ATOM 1431 O O . HIS B 1 34 ? -13.445 -7.574 -15.914 1 98.06 34 HIS B O 1
ATOM 1437 N N . GLN B 1 35 ? -13.797 -6.984 -13.82 1 97.12 35 GLN B N 1
ATOM 1438 C CA . GLN B 1 35 ? -13.023 -5.754 -13.969 1 97.12 35 GLN B CA 1
ATOM 1439 C C . GLN B 1 35 ? -11.547 -6.051 -14.203 1 97.12 35 GLN B C 1
ATOM 1441 O O . GLN B 1 35 ? -10.906 -5.418 -15.047 1 97.12 35 GLN B O 1
ATOM 1446 N N . LEU B 1 36 ? -11.086 -7.008 -13.516 1 97.94 36 LEU B N 1
ATOM 1447 C CA . LEU B 1 36 ? -9.672 -7.359 -13.602 1 97.94 36 LEU B CA 1
ATOM 1448 C C . LEU B 1 36 ? -9.336 -7.902 -14.984 1 97.94 36 LEU B C 1
ATOM 1450 O O . LEU B 1 36 ? -8.25 -7.641 -15.516 1 97.94 36 LEU B O 1
ATOM 1454 N N . LEU B 1 37 ? -10.266 -8.648 -15.562 1 98.06 37 LEU B N 1
ATOM 1455 C CA . LEU B 1 37 ? -10.016 -9.234 -16.875 1 98.06 37 LEU B CA 1
ATOM 1456 C C . LEU B 1 37 ? -9.875 -8.148 -17.938 1 98.06 37 LEU B C 1
ATOM 1458 O O . LEU B 1 37 ? -9.188 -8.344 -18.938 1 98.06 37 LEU B O 1
ATOM 1462 N N . ALA B 1 38 ? -10.445 -7.02 -17.641 1 97.19 38 ALA B N 1
ATOM 1463 C CA . ALA B 1 38 ? -10.43 -5.926 -18.609 1 97.19 38 ALA B CA 1
ATOM 1464 C C . ALA B 1 38 ? -9.305 -4.934 -18.297 1 97.19 38 ALA B C 1
ATOM 1466 O O . ALA B 1 38 ? -9.07 -3.994 -19.047 1 97.19 38 ALA B O 1
ATOM 1467 N N . GLU B 1 39 ? -8.578 -5.121 -17.234 1 97.62 39 GLU B N 1
ATOM 1468 C CA . GLU B 1 39 ? -7.609 -4.145 -16.734 1 97.62 39 GLU B CA 1
ATOM 1469 C C . GLU B 1 39 ? -6.223 -4.387 -17.328 1 97.62 39 GLU B C 1
ATOM 1471 O O . GLU B 1 39 ? -5.637 -5.453 -17.125 1 97.62 39 GLU B O 1
ATOM 1476 N N . LYS B 1 40 ? -5.695 -3.402 -17.953 1 97.56 40 LYS B N 1
ATOM 1477 C CA . LYS B 1 40 ? -4.402 -3.48 -18.625 1 97.56 40 LYS B CA 1
ATOM 1478 C C . LYS B 1 40 ? -3.285 -3.783 -17.625 1 97.56 40 LYS B C 1
ATOM 1480 O O . LYS B 1 40 ? -2.338 -4.504 -17.953 1 97.56 40 LYS B O 1
ATOM 1485 N N . TYR B 1 41 ? -3.354 -3.252 -16.422 1 98.62 41 TYR B N 1
ATOM 1486 C CA . TYR B 1 41 ? -2.258 -3.291 -15.461 1 98.62 41 TYR B CA 1
ATOM 1487 C C . TYR B 1 41 ? -2.52 -4.332 -14.375 1 98.62 41 TYR B C 1
ATOM 1489 O O . TYR B 1 41 ? -2.1 -4.164 -13.234 1 98.62 41 TYR B O 1
ATOM 1497 N N . ALA B 1 42 ? -3.33 -5.277 -14.789 1 98.69 42 ALA B N 1
ATOM 1498 C CA . ALA B 1 42 ? -3.617 -6.402 -13.906 1 98.69 42 ALA B CA 1
ATOM 1499 C C . ALA B 1 42 ? -3.324 -7.73 -14.586 1 98.69 42 ALA B C 1
ATOM 1501 O O . ALA B 1 42 ? -3.596 -7.895 -15.781 1 98.69 42 ALA B O 1
ATOM 1502 N N . LEU B 1 43 ? -2.775 -8.625 -13.82 1 98.81 43 LEU B N 1
ATOM 1503 C CA . LEU B 1 43 ? -2.477 -9.977 -14.289 1 98.81 43 LEU B CA 1
ATOM 1504 C C . LEU B 1 43 ? -3.158 -11.023 -13.406 1 98.81 43 LEU B C 1
ATOM 1506 O O . LEU B 1 43 ? -3.1 -10.938 -12.18 1 98.81 43 LEU B O 1
ATOM 1510 N N . GLN B 1 44 ? -3.883 -11.93 -14.047 1 98.88 44 GLN B N 1
ATOM 1511 C CA . GLN B 1 44 ? -4.48 -13.07 -13.359 1 98.88 44 GLN B CA 1
ATOM 1512 C C . GLN B 1 44 ? -4.047 -14.391 -14 1 98.88 44 GLN B C 1
ATOM 1514 O O . GLN B 1 44 ? -4.332 -14.641 -15.172 1 98.88 44 GLN B O 1
ATOM 1519 N N . LEU B 1 45 ? -3.396 -15.203 -13.211 1 98.88 45 LEU B N 1
ATOM 1520 C CA . LEU B 1 45 ? -2.914 -16.484 -13.688 1 98.88 45 LEU B CA 1
ATOM 1521 C C . LEU B 1 45 ? -3.562 -17.641 -12.922 1 98.88 45 LEU B C 1
ATOM 1523 O O . LEU B 1 45 ? -3.803 -17.531 -11.719 1 98.88 45 LEU B O 1
ATOM 1527 N N . LEU B 1 46 ? -3.83 -18.703 -13.656 1 98.81 46 LEU B N 1
ATOM 1528 C CA . LEU B 1 46 ? -4.262 -19.969 -13.078 1 98.81 46 LEU B CA 1
ATOM 1529 C C . LEU B 1 46 ? -3.291 -21.094 -13.438 1 98.81 46 LEU B C 1
ATOM 1531 O O . LEU B 1 46 ? -2.809 -21.156 -14.57 1 98.81 46 LEU B O 1
ATOM 1535 N N . ALA B 1 47 ? -2.988 -21.906 -12.469 1 98.75 47 ALA B N 1
ATOM 1536 C CA . ALA B 1 47 ? -2.213 -23.109 -12.703 1 98.75 47 ALA B CA 1
ATOM 1537 C C . ALA B 1 47 ? -3.104 -24.359 -12.648 1 98.75 47 ALA B C 1
ATOM 1539 O O . ALA B 1 47 ? -3.936 -24.484 -11.742 1 98.75 47 ALA B O 1
ATOM 1540 N N . TYR B 1 48 ? -2.902 -25.266 -13.68 1 98.12 48 TYR B N 1
ATOM 1541 C CA . TYR B 1 48 ? -3.727 -26.469 -13.773 1 98.12 48 TYR B CA 1
ATOM 1542 C C . TYR B 1 48 ? -2.875 -27.719 -13.672 1 98.12 48 TYR B C 1
ATOM 1544 O O . TYR B 1 48 ? -1.773 -27.781 -14.219 1 98.12 48 TYR B O 1
ATOM 1552 N N . SER B 1 49 ? -3.352 -28.672 -12.859 1 95.69 49 SER B N 1
ATOM 1553 C CA . SER B 1 49 ? -2.906 -30.062 -12.852 1 95.69 49 SER B CA 1
ATOM 1554 C C . SER B 1 49 ? -4.031 -31 -13.266 1 95.69 49 SER B C 1
ATOM 1556 O O . SER B 1 49 ? -5.082 -31.047 -12.617 1 95.69 49 SER B O 1
ATOM 1558 N N . ASP B 1 50 ? -3.885 -31.891 -14.32 1 90.62 50 ASP B N 1
ATOM 1559 C CA . ASP B 1 50 ? -4.883 -32.844 -14.812 1 90.62 50 ASP B CA 1
ATOM 1560 C C . ASP B 1 50 ? -6.254 -32.188 -14.93 1 90.62 50 ASP B C 1
ATOM 1562 O O . ASP B 1 50 ? -7.238 -32.688 -14.391 1 90.62 50 ASP B O 1
ATOM 1566 N N . HIS B 1 51 ? -6.488 -30.953 -15.398 1 90 51 HIS B N 1
ATOM 1567 C CA . HIS B 1 51 ? -7.684 -30.172 -15.727 1 90 51 HIS B CA 1
ATOM 1568 C C . HIS B 1 51 ? -8.266 -29.5 -14.492 1 90 51 HIS B C 1
ATOM 1570 O O . HIS B 1 51 ? -9.297 -28.828 -14.57 1 90 51 HIS B O 1
ATOM 1576 N N . GLN B 1 52 ? -7.617 -29.734 -13.383 1 95.75 52 GLN B N 1
ATOM 1577 C CA . GLN B 1 52 ? -8.047 -29.062 -12.156 1 95.75 52 GLN B CA 1
ATOM 1578 C C . GLN B 1 52 ? -7.219 -27.812 -11.875 1 95.75 52 GLN B C 1
ATOM 1580 O O . GLN B 1 52 ? -5.988 -27.859 -11.906 1 95.75 52 GLN B O 1
ATOM 1585 N N . ALA B 1 53 ? -7.926 -26.703 -11.664 1 98.25 53 ALA B N 1
ATOM 1586 C CA . ALA B 1 53 ? -7.211 -25.516 -11.188 1 98.25 53 ALA B CA 1
ATOM 1587 C C . ALA B 1 53 ? -6.695 -25.719 -9.766 1 98.25 53 ALA B C 1
ATOM 1589 O O . ALA B 1 53 ? -7.477 -25.984 -8.852 1 98.25 53 ALA B O 1
ATOM 1590 N N . ILE B 1 54 ? -5.395 -25.578 -9.586 1 98.44 54 ILE B N 1
ATOM 1591 C CA . ILE B 1 54 ? -4.836 -25.938 -8.281 1 98.44 54 ILE B CA 1
ATOM 1592 C C . ILE B 1 54 ? -4.23 -24.703 -7.625 1 98.44 54 ILE B C 1
ATOM 1594 O O . ILE B 1 54 ? -3.918 -24.719 -6.434 1 98.44 54 ILE B O 1
ATOM 1598 N N . ALA B 1 55 ? -4 -23.594 -8.406 1 98.81 55 ALA B N 1
ATOM 1599 C CA . ALA B 1 55 ? -3.4 -22.391 -7.859 1 98.81 55 ALA B CA 1
ATOM 1600 C C . ALA B 1 55 ? -3.793 -21.156 -8.68 1 98.81 55 ALA B C 1
ATOM 1602 O O . ALA B 1 55 ? -4.215 -21.281 -9.828 1 98.81 55 ALA B O 1
ATOM 1603 N N . MET B 1 56 ? -3.689 -19.984 -8.055 1 98.88 56 MET B N 1
ATOM 1604 C CA . MET B 1 56 ? -3.951 -18.719 -8.719 1 98.88 56 MET B CA 1
ATOM 1605 C C . MET B 1 56 ? -2.965 -17.641 -8.25 1 98.88 56 MET B C 1
ATOM 1607 O O . MET B 1 56 ? -2.357 -17.781 -7.191 1 98.88 56 MET B O 1
ATOM 1611 N N . LEU B 1 57 ? -2.768 -16.672 -9.047 1 98.88 57 LEU B N 1
ATOM 1612 C CA . LEU B 1 57 ? -2.016 -15.469 -8.727 1 98.88 57 LEU B CA 1
ATOM 1613 C C . LEU B 1 57 ? -2.684 -14.234 -9.328 1 98.88 57 LEU B C 1
ATOM 1615 O O . LEU B 1 57 ? -3.137 -14.266 -10.477 1 98.88 57 LEU B O 1
ATOM 1619 N N . GLU B 1 58 ? -2.807 -13.219 -8.562 1 98.88 58 GLU B N 1
ATOM 1620 C CA . GLU B 1 58 ? -3.207 -11.898 -9.039 1 98.88 58 GLU B CA 1
ATOM 1621 C C . GLU B 1 58 ? -2.127 -10.859 -8.75 1 98.88 58 GLU B C 1
ATOM 1623 O O . GLU B 1 58 ? -1.581 -10.812 -7.645 1 98.88 58 GLU B O 1
ATOM 1628 N N . ALA B 1 59 ? -1.79 -10.086 -9.711 1 98.88 59 ALA B N 1
ATOM 1629 C CA . ALA B 1 59 ? -0.789 -9.031 -9.594 1 98.88 59 ALA B CA 1
ATOM 1630 C C . ALA B 1 59 ? -1.248 -7.758 -10.297 1 98.88 59 ALA B C 1
ATOM 1632 O O . ALA B 1 59 ? -2.201 -7.785 -11.078 1 98.88 59 ALA B O 1
ATOM 1633 N N . SER B 1 60 ? -0.616 -6.68 -9.977 1 98.81 60 SER B N 1
ATOM 1634 C CA . SER B 1 60 ? -0.909 -5.395 -10.602 1 98.81 60 SER B CA 1
ATOM 1635 C C . SER B 1 60 ? 0.363 -4.582 -10.82 1 98.81 60 SER B C 1
ATOM 1637 O O . SER B 1 60 ? 1.431 -4.949 -10.328 1 98.81 60 SER B O 1
ATOM 1639 N N . ILE B 1 61 ? 0.294 -3.566 -11.703 1 98.81 61 ILE B N 1
ATOM 1640 C CA . ILE B 1 61 ? 1.298 -2.512 -11.789 1 98.81 61 ILE B CA 1
ATOM 1641 C C . ILE B 1 61 ? 0.865 -1.32 -10.938 1 98.81 61 ILE B C 1
ATOM 1643 O O . ILE B 1 61 ? -0.225 -0.776 -11.133 1 98.81 61 ILE B O 1
ATOM 1647 N N . ARG B 1 62 ? 1.672 -0.998 -9.992 1 98.56 62 ARG B N 1
ATOM 1648 C CA . ARG B 1 62 ? 1.384 0.124 -9.102 1 98.56 62 ARG B CA 1
ATOM 1649 C C . ARG B 1 62 ? 2.172 1.363 -9.516 1 98.56 62 ARG B C 1
ATOM 1651 O O . ARG B 1 62 ? 3.395 1.308 -9.656 1 98.56 62 ARG B O 1
ATOM 1658 N N . PHE B 1 63 ? 1.449 2.461 -9.602 1 97.81 63 PHE B N 1
ATOM 1659 C CA . PHE B 1 63 ? 2.092 3.711 -9.984 1 97.81 63 PHE B CA 1
ATOM 1660 C C . PHE B 1 63 ? 2.26 4.625 -8.781 1 97.81 63 PHE B C 1
ATOM 1662 O O . PHE B 1 63 ? 3.086 5.543 -8.797 1 97.81 63 PHE B O 1
ATOM 1669 N N . GLU B 1 64 ? 1.448 4.379 -7.77 1 96.94 64 GLU B N 1
ATOM 1670 C CA . GLU B 1 64 ? 1.588 5.109 -6.512 1 96.94 64 GLU B CA 1
ATOM 1671 C C . GLU B 1 64 ? 2.645 4.469 -5.617 1 96.94 64 GLU B C 1
ATOM 1673 O O . GLU B 1 64 ? 3.072 3.338 -5.863 1 96.94 64 GLU B O 1
ATOM 1678 N N . TYR B 1 65 ? 3.09 5.176 -4.648 1 95.56 65 TYR B N 1
ATOM 1679 C CA . TYR B 1 65 ? 4.168 4.699 -3.787 1 95.56 65 TYR B CA 1
ATOM 1680 C C . TYR B 1 65 ? 3.812 3.357 -3.16 1 95.56 65 TYR B C 1
ATOM 1682 O O . TYR B 1 65 ? 2.691 3.164 -2.686 1 95.56 65 TYR B O 1
ATOM 1690 N N . VAL B 1 66 ? 4.715 2.467 -3.223 1 97.81 66 VAL B N 1
ATOM 1691 C CA . VAL B 1 66 ? 4.609 1.172 -2.561 1 97.81 66 VAL B CA 1
ATOM 1692 C C . VAL B 1 66 ? 5.641 1.078 -1.438 1 97.81 66 VAL B C 1
ATOM 1694 O O . VAL B 1 66 ? 6.84 1.256 -1.672 1 97.81 66 VAL B O 1
ATOM 1697 N N . ASN B 1 67 ? 5.199 0.743 -0.248 1 97.88 67 ASN B N 1
ATOM 1698 C CA . ASN B 1 67 ? 6.059 0.6 0.92 1 97.88 67 ASN B CA 1
ATOM 1699 C C . ASN B 1 67 ? 7.258 -0.3 0.627 1 97.88 67 ASN B C 1
ATOM 1701 O O . ASN B 1 67 ? 7.094 -1.414 0.127 1 97.88 67 ASN B O 1
ATOM 1705 N N . GLY B 1 68 ? 8.484 0.236 0.907 1 96.81 68 GLY B N 1
ATOM 1706 C CA . GLY B 1 68 ? 9.68 -0.579 0.822 1 96.81 68 GLY B CA 1
ATOM 1707 C C . GLY B 1 68 ? 10.312 -0.567 -0.557 1 96.81 68 GLY B C 1
ATOM 1708 O O . GLY B 1 68 ? 11.289 -1.278 -0.804 1 96.81 68 GLY B O 1
ATOM 1709 N N . THR B 1 69 ? 9.742 0.197 -1.517 1 97.5 69 THR B N 1
ATOM 1710 C CA . THR B 1 69 ? 10.305 0.243 -2.863 1 97.5 69 THR B CA 1
ATOM 1711 C C . THR B 1 69 ? 10.891 1.619 -3.156 1 97.5 69 THR B C 1
ATOM 1713 O O . THR B 1 69 ? 10.695 2.561 -2.385 1 97.5 69 THR B O 1
ATOM 1716 N N . GLU B 1 70 ? 11.68 1.71 -4.297 1 94.94 70 GLU B N 1
ATOM 1717 C CA . GLU B 1 70 ? 12.398 2.943 -4.605 1 94.94 70 GLU B CA 1
ATOM 1718 C C . GLU B 1 70 ? 12.07 3.434 -6.016 1 94.94 70 GLU B C 1
ATOM 1720 O O . GLU B 1 70 ? 12.547 4.488 -6.438 1 94.94 70 GLU B O 1
ATOM 1725 N N . THR B 1 71 ? 11.297 2.588 -6.703 1 96.31 71 THR B N 1
ATOM 1726 C CA . THR B 1 71 ? 11.031 2.912 -8.102 1 96.31 71 THR B CA 1
ATOM 1727 C C . THR B 1 71 ? 9.523 2.949 -8.367 1 96.31 71 THR B C 1
ATOM 1729 O O . THR B 1 71 ? 8.727 2.57 -7.504 1 96.31 71 THR B O 1
ATOM 1732 N N . SER B 1 72 ? 9.211 3.457 -9.477 1 96.81 72 SER B N 1
ATOM 1733 C CA . SER B 1 72 ? 7.871 3.426 -10.055 1 96.81 72 SER B CA 1
ATOM 1734 C C . SER B 1 72 ? 7.93 3.35 -11.578 1 96.81 72 SER B C 1
ATOM 1736 O O . SER B 1 72 ? 8.789 3.971 -12.203 1 96.81 72 SER B O 1
ATOM 1738 N N . PRO B 1 73 ? 7.02 2.553 -12.141 1 98.19 73 PRO B N 1
ATOM 1739 C CA . PRO B 1 73 ? 6.031 1.67 -11.516 1 98.19 73 PRO B CA 1
ATOM 1740 C C . PRO B 1 73 ? 6.664 0.423 -10.898 1 98.19 73 PRO B C 1
ATOM 1742 O O . PRO B 1 73 ? 7.836 0.131 -11.148 1 98.19 73 PRO B O 1
ATOM 1745 N N . VAL B 1 74 ? 5.891 -0.206 -10.023 1 98.75 74 VAL B N 1
ATOM 1746 C CA . VAL B 1 74 ? 6.301 -1.428 -9.344 1 98.75 74 VAL B CA 1
ATOM 1747 C C . VAL B 1 74 ? 5.285 -2.537 -9.609 1 98.75 74 VAL B C 1
ATOM 1749 O O . VAL B 1 74 ? 4.078 -2.301 -9.57 1 98.75 74 VAL B O 1
ATOM 1752 N N . GLY B 1 75 ? 5.828 -3.768 -10.031 1 98.88 75 GLY B N 1
ATOM 1753 C CA . GLY B 1 75 ? 4.93 -4.91 -9.945 1 98.88 75 GLY B CA 1
ATOM 1754 C C . GLY B 1 75 ? 4.535 -5.254 -8.523 1 98.88 75 GLY B C 1
ATOM 1755 O O . GLY B 1 75 ? 5.352 -5.16 -7.605 1 98.88 75 GLY B O 1
ATOM 1756 N N . PHE B 1 76 ? 3.318 -5.711 -8.344 1 98.94 76 PHE B N 1
ATOM 1757 C CA . PHE B 1 76 ? 2.844 -5.984 -6.988 1 98.94 76 PHE B CA 1
ATOM 1758 C C . PHE B 1 76 ? 2.004 -7.254 -6.953 1 98.94 76 PHE B C 1
ATOM 1760 O O . PHE B 1 76 ? 1.025 -7.379 -7.691 1 98.94 76 PHE B O 1
ATOM 1767 N N . LEU B 1 77 ? 2.42 -8.156 -6.129 1 98.88 77 LEU B N 1
ATOM 1768 C CA . LEU B 1 77 ? 1.644 -9.367 -5.879 1 98.88 77 LEU B CA 1
ATOM 1769 C C . LEU B 1 77 ? 0.449 -9.07 -4.98 1 98.88 77 LEU B C 1
ATOM 1771 O O . LEU B 1 77 ? 0.618 -8.773 -3.793 1 98.88 77 LEU B O 1
ATOM 1775 N N . GLU B 1 78 ? -0.749 -9.164 -5.57 1 98.31 78 GLU B N 1
ATOM 1776 C CA . GLU B 1 78 ? -1.969 -8.914 -4.809 1 98.31 78 GLU B CA 1
ATOM 1777 C C . GLU B 1 78 ? -2.389 -10.148 -4.02 1 98.31 78 GLU B C 1
ATOM 1779 O O . GLU B 1 78 ? -2.906 -10.039 -2.906 1 98.31 78 GLU B O 1
ATOM 1784 N N . GLY B 1 79 ? -2.223 -11.258 -4.613 1 98.31 79 GLY B N 1
ATOM 1785 C CA . GLY B 1 79 ? -2.559 -12.508 -3.951 1 98.31 79 GLY B CA 1
ATOM 1786 C C . GLY B 1 79 ? -2.059 -13.727 -4.695 1 98.31 79 GLY B C 1
ATOM 1787 O O . GLY B 1 79 ? -1.88 -13.688 -5.914 1 98.31 79 GLY B O 1
ATOM 1788 N N . ILE B 1 80 ? -1.855 -14.758 -3.941 1 98.62 80 ILE B N 1
ATOM 1789 C CA . ILE B 1 80 ? -1.456 -16.062 -4.473 1 98.62 80 ILE B CA 1
ATOM 1790 C C . ILE B 1 80 ? -1.99 -17.172 -3.574 1 98.62 80 ILE B C 1
ATOM 1792 O O . ILE B 1 80 ? -1.964 -17.047 -2.348 1 98.62 80 ILE B O 1
ATOM 1796 N N . TYR B 1 81 ? -2.578 -18.172 -4.191 1 98.44 81 TYR B N 1
ATOM 1797 C CA . TYR B 1 81 ? -3.105 -19.312 -3.453 1 98.44 81 TYR B CA 1
ATOM 1798 C C . TYR B 1 81 ? -2.785 -20.625 -4.168 1 98.44 81 TYR B C 1
ATOM 1800 O O . TYR B 1 81 ? -2.932 -20.719 -5.391 1 98.44 81 TYR B O 1
ATOM 1808 N N . VAL B 1 82 ? -2.316 -21.547 -3.404 1 98.25 82 VAL B N 1
ATOM 1809 C CA . VAL B 1 82 ? -2.07 -22.906 -3.873 1 98.25 82 VAL B CA 1
ATOM 1810 C C . VAL B 1 82 ? -2.84 -23.906 -3.008 1 98.25 82 VAL B C 1
ATOM 1812 O O . VAL B 1 82 ? -2.777 -23.844 -1.776 1 98.25 82 VAL B O 1
ATOM 1815 N N . LEU B 1 83 ? -3.605 -24.812 -3.674 1 97.81 83 LEU B N 1
ATOM 1816 C CA . LEU B 1 83 ? -4.277 -25.859 -2.916 1 97.81 83 LEU B CA 1
ATOM 1817 C C . LEU B 1 83 ? -3.295 -26.594 -2.002 1 97.81 83 LEU B C 1
ATOM 1819 O O . LEU B 1 83 ? -2.176 -26.906 -2.412 1 97.81 83 LEU B O 1
ATOM 1823 N N . PRO B 1 84 ? -3.756 -26.891 -0.797 1 96.81 84 PRO B N 1
ATOM 1824 C CA . PRO B 1 84 ? -2.848 -27.484 0.188 1 96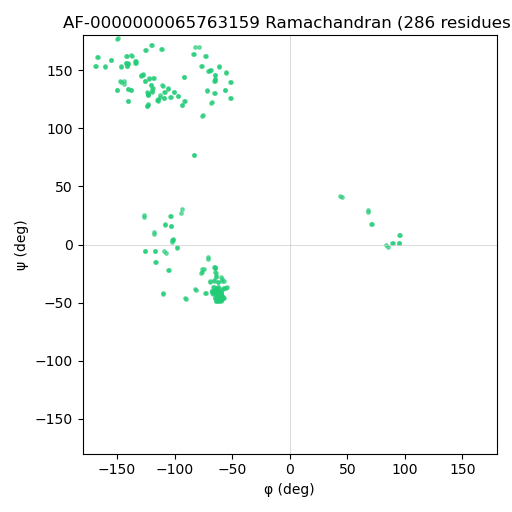.81 84 PRO B CA 1
ATOM 1825 C C . PRO B 1 84 ? -2.168 -28.75 -0.324 1 96.81 84 PRO B C 1
ATOM 1827 O O . PRO B 1 84 ? -0.97 -28.953 -0.103 1 96.81 84 PRO B O 1
ATOM 1830 N N . ALA B 1 85 ? -2.805 -29.562 -1.062 1 95.81 85 ALA B N 1
ATOM 1831 C CA . ALA B 1 85 ? -2.289 -30.844 -1.543 1 95.81 85 ALA B CA 1
ATOM 1832 C C . ALA B 1 85 ? -1.2 -30.641 -2.592 1 95.81 85 ALA B C 1
ATOM 1834 O O . ALA B 1 85 ? -0.472 -31.578 -2.932 1 95.81 85 ALA B O 1
ATOM 1835 N N . HIS B 1 86 ? -1.049 -29.422 -3.096 1 96.06 86 HIS B N 1
ATOM 1836 C CA . HIS B 1 86 ? -0.122 -29.172 -4.191 1 96.06 86 HIS B CA 1
ATOM 1837 C C . HIS B 1 86 ? 0.977 -28.203 -3.768 1 96.06 86 HIS B C 1
ATOM 1839 O O . HIS B 1 86 ? 1.711 -27.672 -4.609 1 96.06 86 HIS B O 1
ATOM 1845 N N . ARG B 1 87 ? 1.053 -27.922 -2.428 1 93.88 87 ARG B N 1
ATOM 1846 C CA . ARG B 1 87 ? 2.088 -27.016 -1.926 1 93.88 87 ARG B CA 1
ATOM 1847 C C . ARG B 1 87 ? 3.439 -27.719 -1.86 1 93.88 87 ARG B C 1
ATOM 1849 O O . ARG B 1 87 ? 3.508 -28.953 -1.919 1 93.88 87 ARG B O 1
ATOM 1856 N N . ARG B 1 88 ? 4.465 -26.984 -1.945 1 92.12 88 ARG B N 1
ATOM 1857 C CA . ARG B 1 88 ? 5.844 -27.469 -1.971 1 92.12 88 ARG B CA 1
ATOM 1858 C C . ARG B 1 88 ? 6.133 -28.234 -3.256 1 92.12 88 ARG B C 1
ATOM 1860 O O . ARG B 1 88 ? 6.863 -29.234 -3.242 1 92.12 88 ARG B O 1
ATOM 1867 N N . SER B 1 89 ? 5.375 -27.844 -4.352 1 91.38 89 SER B N 1
ATOM 1868 C CA . SER B 1 89 ? 5.555 -28.453 -5.66 1 91.38 89 SER B CA 1
ATOM 1869 C C . SER B 1 89 ? 6.254 -27.5 -6.629 1 91.38 89 SER B C 1
ATOM 1871 O O . SER B 1 89 ? 6.527 -27.859 -7.773 1 91.38 89 SER B O 1
ATOM 1873 N N . GLY B 1 90 ? 6.457 -26.297 -6.238 1 95 90 GLY B N 1
ATOM 1874 C CA . GLY B 1 90 ? 7.102 -25.312 -7.086 1 95 90 GLY B CA 1
ATOM 1875 C C . GLY B 1 90 ? 6.113 -24.453 -7.852 1 95 90 GLY B C 1
ATOM 1876 O O . GLY B 1 90 ? 6.512 -23.562 -8.594 1 95 90 GLY B O 1
ATOM 1877 N N . VAL B 1 91 ? 4.828 -24.641 -7.664 1 97.06 91 VAL B N 1
ATOM 1878 C CA . VAL B 1 91 ? 3.807 -23.953 -8.453 1 97.06 91 VAL B CA 1
ATOM 1879 C C . VAL B 1 91 ? 3.822 -22.469 -8.125 1 97.06 91 VAL B C 1
ATOM 1881 O O . VAL B 1 91 ? 3.734 -21.625 -9.031 1 97.06 91 VAL B O 1
ATOM 1884 N N . ALA B 1 92 ? 3.961 -22.094 -6.863 1 97.62 92 ALA B N 1
ATOM 1885 C CA . ALA B 1 92 ? 4.023 -20.688 -6.484 1 97.62 92 ALA B CA 1
ATOM 1886 C C . ALA B 1 92 ? 5.219 -20 -7.133 1 97.62 92 ALA B C 1
ATOM 1888 O O . ALA B 1 92 ? 5.102 -18.875 -7.645 1 97.62 92 ALA B O 1
ATOM 1889 N N . THR B 1 93 ? 6.289 -20.688 -7.148 1 96.81 93 THR B N 1
ATOM 1890 C CA . THR B 1 93 ? 7.512 -20.172 -7.758 1 96.81 93 THR B CA 1
ATOM 1891 C C . THR B 1 93 ? 7.289 -19.875 -9.242 1 96.81 93 THR B C 1
ATOM 1893 O O . THR B 1 93 ? 7.66 -18.812 -9.727 1 96.81 93 THR B O 1
ATOM 1896 N N . MET B 1 94 ? 6.688 -20.781 -9.898 1 97.81 94 MET B N 1
ATOM 1897 C CA . MET B 1 94 ? 6.441 -20.609 -11.328 1 97.81 94 MET B CA 1
ATOM 1898 C C . MET B 1 94 ? 5.484 -19.453 -11.586 1 97.81 94 MET B C 1
ATOM 1900 O O . MET B 1 94 ? 5.691 -18.672 -12.516 1 97.81 94 MET B O 1
ATOM 1904 N N . LEU B 1 95 ? 4.449 -19.359 -10.758 1 98.56 95 LEU B N 1
ATOM 1905 C CA . LEU B 1 95 ? 3.482 -18.266 -10.891 1 98.56 95 LEU B CA 1
ATOM 1906 C C . LEU B 1 95 ? 4.156 -16.922 -10.695 1 98.56 95 LEU B C 1
ATOM 1908 O O . LEU B 1 95 ? 3.977 -16.016 -11.508 1 98.56 95 LEU B O 1
ATOM 1912 N N . ILE B 1 96 ? 4.977 -16.781 -9.68 1 98.44 96 ILE B N 1
ATOM 1913 C CA . ILE B 1 96 ? 5.621 -15.508 -9.352 1 98.44 96 ILE B CA 1
ATOM 1914 C C . ILE B 1 96 ? 6.621 -15.141 -10.445 1 98.44 96 ILE B C 1
ATOM 1916 O O . ILE B 1 96 ? 6.691 -13.984 -10.867 1 98.44 96 ILE B O 1
ATOM 1920 N N . ARG B 1 97 ? 7.348 -16.062 -10.953 1 97.69 97 ARG B N 1
ATOM 1921 C CA . ARG B 1 97 ? 8.289 -15.789 -12.031 1 97.69 97 ARG B CA 1
ATOM 1922 C C . ARG B 1 97 ? 7.574 -15.25 -13.266 1 97.69 97 ARG B C 1
ATOM 1924 O O . ARG B 1 97 ? 8.062 -14.32 -13.922 1 97.69 97 ARG B O 1
ATOM 1931 N N . GLN B 1 98 ? 6.473 -15.852 -13.555 1 98.44 98 GLN B N 1
ATOM 1932 C CA . GLN B 1 98 ? 5.703 -15.359 -14.695 1 98.44 98 GLN B CA 1
ATOM 1933 C C . GLN B 1 98 ? 5.191 -13.945 -14.445 1 98.44 98 GLN B C 1
ATOM 1935 O O . GLN B 1 98 ? 5.188 -13.109 -15.359 1 98.44 98 GLN B O 1
ATOM 1940 N N . ALA B 1 99 ? 4.754 -13.68 -13.25 1 98.81 99 ALA B N 1
ATOM 1941 C CA . ALA B 1 99 ? 4.289 -12.336 -12.914 1 98.81 99 ALA B CA 1
ATOM 1942 C C . ALA B 1 99 ? 5.422 -11.32 -13.008 1 98.81 99 ALA B C 1
ATOM 1944 O O . ALA B 1 99 ? 5.215 -10.188 -13.453 1 98.81 99 ALA B O 1
ATOM 1945 N N . GLU B 1 100 ? 6.609 -11.727 -12.602 1 98.69 100 GLU B N 1
ATOM 1946 C CA . GLU B 1 100 ? 7.777 -10.852 -12.695 1 98.69 100 GLU B CA 1
ATOM 1947 C C . GLU B 1 100 ? 8.117 -10.539 -14.148 1 98.69 100 GLU B C 1
ATOM 1949 O O . GLU B 1 100 ? 8.398 -9.383 -14.484 1 98.69 100 GLU B O 1
ATOM 1954 N N . VAL B 1 101 ? 8.125 -11.523 -14.953 1 98.44 101 VAL B N 1
ATOM 1955 C CA . VAL B 1 101 ? 8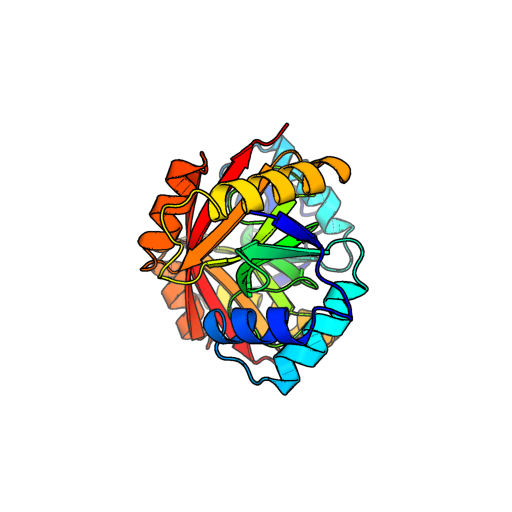.391 -11.336 -16.375 1 98.44 101 VAL B CA 1
ATOM 1956 C C . VAL B 1 101 ? 7.359 -10.375 -16.969 1 98.44 101 VAL B C 1
ATOM 1958 O O . VAL B 1 101 ? 7.707 -9.477 -17.734 1 98.44 101 VAL B O 1
ATOM 1961 N N . TRP B 1 102 ? 6.125 -10.594 -16.641 1 98.69 102 TRP B N 1
ATOM 1962 C CA . TRP B 1 102 ? 5.043 -9.719 -17.094 1 98.69 102 TRP B CA 1
ATOM 1963 C C . TRP B 1 102 ? 5.293 -8.281 -16.641 1 98.69 102 TRP B C 1
ATOM 1965 O O . TRP B 1 102 ? 5.176 -7.352 -17.438 1 98.69 102 TRP B O 1
ATOM 1975 N N . ALA B 1 103 ? 5.684 -8.055 -15.383 1 98.81 103 ALA B N 1
ATOM 1976 C CA . ALA B 1 103 ? 5.902 -6.719 -14.828 1 98.81 103 ALA B CA 1
ATOM 1977 C C . ALA B 1 103 ? 7.023 -5.996 -15.578 1 98.81 103 ALA B C 1
ATOM 1979 O O . ALA B 1 103 ? 6.977 -4.777 -15.742 1 98.81 103 ALA B O 1
ATOM 1980 N N . LYS B 1 104 ? 7.992 -6.73 -16.047 1 98.69 104 LYS B N 1
ATOM 1981 C CA . LYS B 1 104 ? 9.125 -6.152 -16.781 1 98.69 104 LYS B CA 1
ATOM 1982 C C . LYS B 1 104 ? 8.664 -5.508 -18.078 1 98.69 104 LYS B C 1
ATOM 1984 O O . LYS B 1 104 ? 9.297 -4.562 -18.562 1 98.69 104 LYS B O 1
ATOM 1989 N N . GLN B 1 105 ? 7.598 -6.004 -18.594 1 98.38 105 GLN B N 1
ATOM 1990 C CA . GLN B 1 105 ? 7.059 -5.426 -19.812 1 98.38 105 GLN B CA 1
ATOM 1991 C C . GLN B 1 105 ? 6.582 -3.994 -19.594 1 98.38 105 GLN B C 1
ATOM 1993 O O . GLN B 1 105 ? 6.398 -3.234 -20.547 1 98.38 105 GLN B O 1
ATOM 1998 N N . PHE B 1 106 ? 6.355 -3.646 -18.375 1 98.44 106 PHE B N 1
ATOM 1999 C CA . PHE B 1 106 ? 5.938 -2.299 -18.016 1 98.44 106 PHE B CA 1
ATOM 2000 C C . PHE B 1 106 ? 7.098 -1.513 -17.422 1 98.44 106 PHE B C 1
ATOM 2002 O O . PHE B 1 106 ? 6.891 -0.565 -16.656 1 98.44 106 PHE B O 1
ATOM 2009 N N . SER B 1 107 ? 8.352 -1.985 -17.609 1 98.12 107 SER B N 1
ATOM 2010 C CA . SER B 1 107 ? 9.594 -1.336 -17.203 1 98.12 107 SER B CA 1
ATOM 2011 C C . SER B 1 107 ? 9.773 -1.354 -15.695 1 98.12 107 SER B C 1
ATOM 2013 O O . SER B 1 107 ? 10.445 -0.487 -15.133 1 98.12 107 SER B O 1
ATOM 2015 N N . CYS B 1 108 ? 9.031 -2.211 -15.047 1 98.75 108 CYS B N 1
ATOM 2016 C CA . CYS B 1 108 ? 9.281 -2.389 -13.617 1 98.75 108 CYS B CA 1
ATOM 2017 C C . CYS B 1 108 ? 10.664 -2.982 -13.375 1 98.75 108 CYS B C 1
ATOM 2019 O O . CYS B 1 108 ? 11.094 -3.883 -14.094 1 98.75 108 CYS B O 1
ATOM 2021 N N . THR B 1 109 ? 11.273 -2.439 -12.305 1 98.75 109 THR B N 1
ATOM 2022 C CA . THR B 1 109 ? 12.555 -3 -11.891 1 98.75 109 THR B CA 1
ATOM 2023 C C . THR B 1 109 ? 12.453 -3.598 -10.492 1 98.75 109 THR B C 1
ATOM 2025 O O . THR B 1 109 ? 13.422 -4.188 -10 1 98.75 109 THR B O 1
ATOM 2028 N N . GLU B 1 110 ? 11.336 -3.434 -9.852 1 98.81 110 GLU B N 1
ATOM 2029 C CA . GLU B 1 110 ? 11.039 -4.035 -8.562 1 98.81 110 GLU B CA 1
ATOM 2030 C C . GLU B 1 110 ? 9.688 -4.754 -8.586 1 98.81 110 GLU B C 1
ATOM 2032 O O . GLU B 1 110 ? 8.797 -4.375 -9.344 1 98.81 110 GLU B O 1
ATOM 2037 N N . PHE B 1 111 ? 9.602 -5.809 -7.887 1 98.94 111 PHE B N 1
ATOM 2038 C CA . PHE B 1 111 ? 8.375 -6.551 -7.609 1 98.94 111 PHE B CA 1
ATOM 2039 C C . PHE B 1 111 ? 8.148 -6.668 -6.105 1 98.94 111 PHE B C 1
ATOM 2041 O O . PHE B 1 111 ? 9.016 -7.148 -5.375 1 98.94 111 PHE B O 1
ATOM 2048 N N . ALA B 1 112 ? 6.969 -6.129 -5.641 1 98.88 112 ALA B N 1
ATOM 2049 C CA . ALA B 1 112 ? 6.719 -6.051 -4.203 1 98.88 112 ALA B CA 1
ATOM 2050 C C . ALA B 1 112 ? 5.465 -6.832 -3.818 1 98.88 112 ALA B C 1
ATOM 2052 O O . ALA B 1 112 ? 4.801 -7.414 -4.68 1 98.88 112 ALA B O 1
ATOM 2053 N N . SER B 1 113 ? 5.254 -6.961 -2.574 1 98.75 113 SER B N 1
ATOM 2054 C CA . SER B 1 113 ? 4.129 -7.664 -1.967 1 98.75 113 SER B CA 1
ATOM 2055 C C . SER B 1 113 ? 4.02 -7.352 -0.479 1 98.75 113 SER B C 1
ATOM 2057 O O . SER B 1 113 ? 4.941 -6.785 0.112 1 98.75 113 SER B O 1
ATOM 2059 N N . ASP B 1 114 ? 2.932 -7.602 0.038 1 98.69 114 ASP B N 1
ATOM 2060 C CA . ASP B 1 114 ? 2.82 -7.652 1.493 1 98.69 114 ASP B CA 1
ATOM 2061 C C . ASP B 1 114 ? 2.029 -8.875 1.943 1 98.69 114 ASP B C 1
ATOM 2063 O O . ASP B 1 114 ? 1.359 -9.523 1.133 1 98.69 114 ASP B O 1
ATOM 2067 N N . ALA B 1 115 ? 2.244 -9.305 3.164 1 98.56 115 ALA B N 1
ATOM 2068 C CA . ALA B 1 115 ? 1.562 -10.438 3.787 1 98.56 115 ALA B CA 1
ATOM 2069 C C . ALA B 1 115 ? 1.273 -10.156 5.258 1 98.56 115 ALA B C 1
ATOM 2071 O O . ALA B 1 115 ? 2.014 -9.422 5.918 1 98.56 115 ALA B O 1
ATOM 2072 N N . ALA B 1 116 ? 0.249 -10.812 5.742 1 98.31 116 ALA B N 1
ATOM 2073 C CA . ALA B 1 116 ? -0.087 -10.664 7.156 1 98.31 116 ALA B CA 1
ATOM 2074 C C . ALA B 1 116 ? 1.106 -11.008 8.039 1 98.31 116 ALA B C 1
ATOM 2076 O O . ALA B 1 116 ? 1.883 -11.914 7.723 1 98.31 116 ALA B O 1
ATOM 2077 N N . LEU B 1 117 ? 1.164 -10.344 9.141 1 97.81 117 LEU B N 1
ATOM 2078 C CA . LEU B 1 117 ? 2.281 -10.484 10.062 1 97.81 117 LEU B CA 1
ATOM 2079 C C . LEU B 1 117 ? 2.43 -11.93 10.523 1 97.81 117 LEU B C 1
ATOM 2081 O O . LEU B 1 117 ? 3.545 -12.398 10.758 1 97.81 117 LEU B O 1
ATOM 2085 N N . ASP B 1 118 ? 1.357 -12.633 10.602 1 97.62 118 ASP B N 1
ATOM 2086 C CA . ASP B 1 118 ? 1.396 -13.984 11.156 1 97.62 118 ASP B CA 1
ATOM 2087 C C . ASP B 1 118 ? 1.385 -15.031 10.039 1 97.62 118 ASP B C 1
ATOM 2089 O O . ASP B 1 118 ? 1.291 -16.234 10.312 1 97.62 118 ASP B O 1
ATOM 2093 N N . ASN B 1 119 ? 1.415 -14.625 8.812 1 97.19 119 ASN B N 1
ATOM 2094 C CA . ASN B 1 119 ? 1.398 -15.562 7.695 1 97.19 119 ASN B CA 1
ATOM 2095 C C . ASN B 1 119 ? 2.793 -16.109 7.395 1 97.19 119 ASN B C 1
ATOM 2097 O O . ASN B 1 119 ? 3.375 -15.789 6.355 1 97.19 119 ASN B O 1
ATOM 2101 N N . VAL B 1 120 ? 3.215 -17.016 8.203 1 96.62 120 VAL B N 1
ATOM 2102 C CA . VAL B 1 120 ? 4.59 -17.5 8.172 1 96.62 120 VAL B CA 1
ATOM 2103 C C . VAL B 1 120 ? 4.828 -18.312 6.895 1 96.62 120 VAL B C 1
ATOM 2105 O O . VAL B 1 120 ? 5.938 -18.328 6.363 1 96.62 120 VAL B O 1
ATOM 2108 N N . ILE B 1 121 ? 3.807 -18.969 6.402 1 94.88 121 ILE B N 1
ATOM 2109 C CA . ILE B 1 121 ? 3.918 -19.734 5.168 1 94.88 121 ILE B CA 1
ATOM 2110 C C . ILE B 1 121 ? 4.219 -18.797 4.004 1 94.88 121 ILE B C 1
ATOM 2112 O O . ILE B 1 121 ? 5.109 -19.062 3.193 1 94.88 121 ILE B O 1
ATOM 2116 N N . SER B 1 122 ? 3.496 -17.688 3.939 1 96.88 122 SER B N 1
ATOM 2117 C CA . SER B 1 122 ? 3.732 -16.672 2.91 1 96.88 122 SER B CA 1
ATOM 2118 C C . SER B 1 122 ? 5.125 -16.062 3.041 1 96.88 122 SER B C 1
ATOM 2120 O O . SER B 1 122 ? 5.816 -15.859 2.041 1 96.88 122 SER B O 1
ATOM 2122 N N . HIS B 1 123 ? 5.535 -15.797 4.262 1 98.19 123 HIS B N 1
ATOM 2123 C CA . HIS B 1 123 ? 6.863 -15.242 4.5 1 98.19 123 HIS B CA 1
ATOM 2124 C C . HIS B 1 123 ? 7.949 -16.172 3.963 1 98.19 123 HIS B C 1
ATOM 2126 O O . HIS B 1 123 ? 8.883 -15.719 3.303 1 98.19 123 HIS B O 1
ATOM 2132 N N . ALA B 1 124 ? 7.785 -17.453 4.25 1 96.56 124 ALA B N 1
ATOM 2133 C CA . ALA B 1 124 ? 8.758 -18.438 3.801 1 96.56 124 ALA B CA 1
ATOM 2134 C C . ALA B 1 124 ? 8.812 -18.5 2.277 1 96.56 124 ALA B C 1
ATOM 2136 O O . ALA B 1 124 ? 9.891 -18.609 1.693 1 96.56 124 ALA B O 1
ATOM 2137 N N . MET B 1 125 ? 7.656 -18.422 1.65 1 96.5 125 MET B N 1
ATOM 2138 C CA . MET B 1 125 ? 7.594 -18.406 0.192 1 96.5 125 MET B CA 1
ATOM 2139 C C . MET B 1 125 ? 8.359 -17.203 -0.364 1 96.5 125 MET B C 1
ATOM 2141 O O . MET B 1 125 ? 9.18 -17.359 -1.268 1 96.5 125 MET B O 1
ATOM 2145 N N . HIS B 1 126 ? 8.117 -16.016 0.187 1 98.19 126 HIS B N 1
ATOM 2146 C CA . HIS B 1 126 ? 8.797 -14.805 -0.261 1 98.19 126 HIS B CA 1
ATOM 2147 C C . HIS B 1 126 ? 10.312 -14.945 -0.135 1 98.19 126 HIS B C 1
ATOM 2149 O O . HIS B 1 126 ? 11.047 -14.672 -1.088 1 98.19 126 HIS B O 1
ATOM 2155 N N . ARG B 1 127 ? 10.672 -15.445 1.01 1 97.19 127 ARG B N 1
ATOM 2156 C CA . ARG B 1 127 ? 12.102 -15.602 1.253 1 97.19 127 ARG B CA 1
ATOM 2157 C C . ARG B 1 127 ? 12.727 -16.562 0.256 1 97.19 127 ARG B C 1
ATOM 2159 O O . ARG B 1 127 ? 13.797 -16.297 -0.292 1 97.19 127 ARG B O 1
ATOM 2166 N N . SER B 1 128 ? 12.07 -17.641 0.01 1 96.31 128 SER B N 1
ATOM 2167 C CA . SER B 1 128 ? 12.586 -18.672 -0.885 1 96.31 128 SER B CA 1
ATOM 2168 C C . SER B 1 128 ? 12.703 -18.156 -2.314 1 96.31 128 SER B C 1
ATOM 2170 O O . SER B 1 128 ? 13.484 -18.688 -3.111 1 96.31 128 SER B O 1
ATOM 2172 N N . LEU B 1 129 ? 11.992 -17.094 -2.65 1 96.62 129 LEU B N 1
ATOM 2173 C CA . LEU B 1 129 ? 11.953 -16.562 -4.012 1 96.62 129 LEU B CA 1
ATOM 2174 C C . LEU B 1 129 ? 12.836 -15.328 -4.137 1 96.62 129 LEU B C 1
ATOM 2176 O O . LEU B 1 129 ? 12.805 -14.648 -5.164 1 96.62 129 LEU B O 1
ATOM 2180 N N . GLY B 1 130 ? 13.5 -14.992 -3.059 1 97.5 130 GLY B N 1
ATOM 2181 C CA . GLY B 1 130 ? 14.492 -13.938 -3.135 1 97.5 130 GLY B CA 1
ATOM 2182 C C . GLY B 1 130 ? 13.961 -12.578 -2.725 1 97.5 130 GLY B C 1
ATOM 2183 O O . GLY B 1 130 ? 14.625 -11.555 -2.904 1 97.5 130 GLY B O 1
ATOM 2184 N N . PHE B 1 131 ? 12.742 -12.586 -2.205 1 98.62 131 PHE B N 1
ATOM 2185 C CA . PHE B 1 131 ? 12.242 -11.328 -1.652 1 98.62 131 PHE B CA 1
ATOM 2186 C C . PHE B 1 131 ? 12.977 -10.977 -0.364 1 98.62 131 PHE B C 1
ATOM 2188 O O . PHE B 1 131 ? 13.359 -11.867 0.404 1 98.62 131 PHE B O 1
ATOM 2195 N N . GLN B 1 132 ? 13.086 -9.727 -0.163 1 98.31 132 GLN B N 1
ATOM 2196 C CA . GLN B 1 132 ? 13.562 -9.219 1.118 1 98.31 132 GLN B CA 1
ATOM 2197 C C . GLN B 1 132 ? 12.445 -8.531 1.893 1 98.31 132 GLN B C 1
ATOM 2199 O O . GLN B 1 132 ? 11.648 -7.789 1.313 1 98.31 132 GLN B O 1
ATOM 2204 N N . GLU B 1 133 ? 12.422 -8.852 3.166 1 98.44 133 GLU B N 1
ATOM 2205 C CA . GLU B 1 133 ? 11.547 -8.062 4.027 1 98.44 133 GLU B CA 1
ATOM 2206 C C . GLU B 1 133 ? 12.008 -6.609 4.105 1 98.44 133 GLU B C 1
ATOM 2208 O O . GLU B 1 133 ? 13.188 -6.34 4.324 1 98.44 133 GLU B O 1
ATOM 2213 N N . THR B 1 134 ? 11.086 -5.684 3.891 1 98.31 134 THR B N 1
ATOM 2214 C CA . THR B 1 134 ? 11.523 -4.289 3.869 1 98.31 134 THR B CA 1
ATOM 2215 C C . THR B 1 134 ? 11 -3.545 5.098 1 98.31 134 THR B C 1
ATOM 2217 O O . THR B 1 134 ? 11.719 -2.73 5.684 1 98.31 134 THR B O 1
ATOM 2220 N N . GLU B 1 135 ? 9.773 -3.723 5.512 1 97.62 135 GLU B N 1
ATOM 2221 C CA . GLU B 1 135 ? 9.219 -3.078 6.699 1 97.62 135 GLU B CA 1
ATOM 2222 C C . GLU B 1 135 ? 7.98 -3.811 7.195 1 97.62 135 GLU B C 1
ATOM 2224 O O . GLU B 1 135 ? 7.348 -4.555 6.445 1 97.62 135 GLU B O 1
ATOM 2229 N N . LYS B 1 136 ? 7.738 -3.684 8.469 1 98.56 136 LYS B N 1
ATOM 2230 C CA . LYS B 1 136 ? 6.508 -4.109 9.125 1 98.56 136 LYS B CA 1
ATOM 2231 C C . LYS B 1 136 ? 5.672 -2.91 9.562 1 98.56 136 LYS B C 1
ATOM 2233 O O . LYS B 1 136 ? 6.184 -1.989 10.203 1 98.56 136 LYS B O 1
ATOM 2238 N N . VAL B 1 137 ? 4.363 -2.93 9.102 1 98.75 137 VAL B N 1
ATOM 2239 C CA . VAL B 1 137 ? 3.574 -1.736 9.391 1 98.75 137 VAL B CA 1
ATOM 2240 C C . VAL B 1 137 ? 2.205 -2.141 9.93 1 98.75 137 VAL B C 1
ATOM 2242 O O . VAL B 1 137 ? 1.776 -3.285 9.766 1 98.75 137 VAL B O 1
ATOM 2245 N N . VAL B 1 138 ? 1.579 -1.22 10.648 1 98.75 138 VAL B N 1
ATOM 2246 C CA . VAL B 1 138 ? 0.176 -1.259 11.047 1 98.75 138 VAL B CA 1
ATOM 2247 C C . VAL B 1 138 ? -0.636 -0.303 10.172 1 98.75 138 VAL B C 1
ATOM 2249 O O . VAL B 1 138 ? -0.278 0.867 10.023 1 98.75 138 VAL B O 1
ATOM 2252 N N . TYR B 1 139 ? -1.688 -0.818 9.578 1 98.81 139 TYR B N 1
ATOM 2253 C CA . TYR B 1 139 ? -2.58 0.045 8.805 1 98.81 139 TYR B CA 1
ATOM 2254 C C . TYR B 1 139 ? -3.715 0.567 9.68 1 98.81 139 TYR B C 1
ATOM 2256 O O . TYR B 1 139 ? -4.215 -0.146 10.555 1 98.81 139 TYR B O 1
ATOM 2264 N N . PHE B 1 140 ? -4.082 1.808 9.398 1 98.88 140 PHE B N 1
ATOM 2265 C CA . PHE B 1 140 ? -5.176 2.5 10.07 1 98.88 140 PHE B CA 1
ATOM 2266 C C . PHE B 1 140 ? -6.16 3.064 9.047 1 98.88 140 PHE B C 1
ATOM 2268 O O . PHE B 1 140 ? -5.762 3.471 7.953 1 98.88 140 PHE B O 1
ATOM 2275 N N . SER B 1 141 ? -7.398 3.084 9.391 1 98.69 141 SER B N 1
ATOM 2276 C CA . SER B 1 141 ? -8.398 3.744 8.562 1 98.69 141 SER B CA 1
ATOM 2277 C C . SER B 1 141 ? -9.5 4.367 9.422 1 98.69 141 SER B C 1
ATOM 2279 O O . SER B 1 141 ? -9.672 4.004 10.586 1 98.69 141 SER B O 1
ATOM 2281 N N . LYS B 1 142 ? -10.102 5.352 8.953 1 98.19 142 LYS B N 1
ATOM 2282 C CA . LYS B 1 142 ? -11.242 6.016 9.578 1 98.19 142 LYS B CA 1
ATOM 2283 C C . LYS B 1 142 ? -12.25 6.492 8.539 1 98.19 142 LYS B C 1
ATOM 2285 O O . LYS B 1 142 ? -11.867 6.922 7.445 1 98.19 142 LYS B O 1
ATOM 2290 N N . LYS B 1 143 ? -13.555 6.344 8.852 1 98.31 143 LYS B N 1
ATOM 2291 C CA . LYS B 1 143 ? -14.602 6.902 7.996 1 98.31 143 LYS B CA 1
ATOM 2292 C C . LYS B 1 143 ? -14.648 8.422 8.109 1 98.31 143 LYS B C 1
ATOM 2294 O O . LYS B 1 143 ? -14.516 8.969 9.203 1 98.31 143 LYS B O 1
ATOM 2299 N N . ILE B 1 144 ? -14.711 9.133 6.996 1 97.75 144 ILE B N 1
ATOM 2300 C CA . ILE B 1 144 ? -14.742 10.594 7.035 1 97.75 144 ILE B CA 1
ATOM 2301 C C . ILE B 1 144 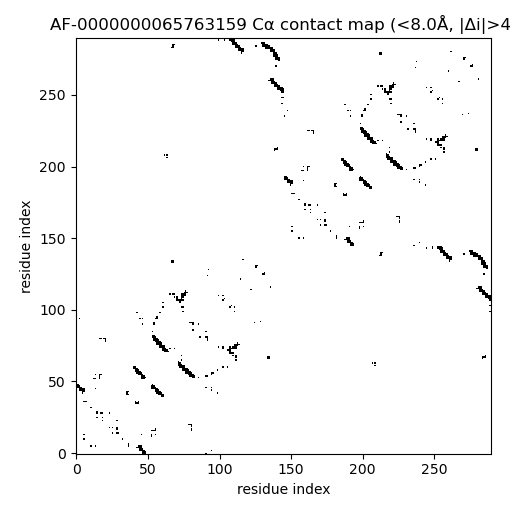? -15.938 11.109 6.234 1 97.75 144 ILE B C 1
ATOM 2303 O O . ILE B 1 144 ? -16 12.289 5.887 1 97.75 144 ILE B O 1
ATOM 2307 N N . ASP B 1 145 ? -17.078 10.391 5.973 1 84.12 145 ASP B N 1
ATOM 2308 C CA . ASP B 1 145 ? -18.234 10.758 5.16 1 84.12 145 ASP B CA 1
ATOM 2309 C C . ASP B 1 145 ? -18.953 11.977 5.742 1 84.12 145 ASP B C 1
ATOM 2311 O O . ASP B 1 145 ? -18.859 12.242 6.945 1 84.12 145 ASP B O 1
#

pLDDT: mean 97.35, std 2.27, range [83.88, 98.94]